Protein AF-A0A7T8H1Y8-F1 (afdb_monomer_lite)

Sequence (232 aa):
MAGDFVDCCHMKNKNHPDCCPVVTKPNDPFYSKNNRPNCQSVIRSRQIKKPNSMTHKRCEIGVENSNSAWIDASFLYGSTKKRADFLRTFKEFVPKILGKGSKLHLPYRQGYKNYYKPRVDGSVSIEFATAGFRLHSLISSWYDLVDSNYRVKSKLHLRDIFRSPLGLLNGTVYDDIMRGMAQQPLKEFNNIYTPEMTEWMLRKGSNDFGFDIAAITIQRGRDHQLKGYTAY

Foldseek 3Di:
DPDDDDFCVDPVNVPPPQWDWQAADCVHPPQVPDVHDRIGTDGFFDWDFDDDPVPDDPTDTDTHPPVDPPPPVVLQDDPDPVSNLVSLLVPPPNCVVCDPPRPPDRPDDPGRDPPDDVPDDPDDDPCCVLPVVPQQQQADQWFFQADPVRDGPDIGGCLVCVVPVVVCVPDCNVVRRVSRVVPPGTHDRDPDHDCCQQWRPVNDDDSHTDHRNVSNSVSNCVSRVPDDPVVD

Organism: Caligus rogercresseyi (NCBI:txid217165)

pLDDT: mean 81.64, std 14.22, range [32.53, 97.62]

InterPro domains:
  IPR010255 Haem peroxidase superfamily [SSF48113] (4-232)
  IPR019791 Haem peroxidase, animal-type [PF03098] (89-232)
  IPR019791 Haem peroxidase, animal-type [PS50292] (1-232)
  IPR037120 Haem peroxidase domain superfamily, animal type [G3DSA:1.10.640.10] (2-90)
  IPR037120 Haem peroxidase domain superfamily, animal type [G3DSA:1.10.640.10] (91-232)

Secondary structure (DSSP, 8-state):
-------TTSGGGTT-TTB--EE--TT-TTTTSTT--SEE--BPPEEEE-TT-SSS-S--EEEE-SS------TTT--SSHHHHHHHTT--SHHHHHH-TT-------SSS------TTS--PPPHHIIIIIT--GGG--SEEEEE-TTS-EEEEEEHHHHTT-GGGGGSTTHHHHHHHHHHHSPPPP-SS---HHHHTSBT--TTT---B-HHHHHHHHHHHTTPPPGGG-

Radius of gyration: 21.17 Å; chains: 1; bounding box: 47×53×45 Å

Structure (mmCIF, N/CA/C/O backbone):
data_AF-A0A7T8H1Y8-F1
#
_entry.id   AF-A0A7T8H1Y8-F1
#
loop_
_atom_site.group_PDB
_atom_site.id
_atom_site.type_symbol
_atom_site.label_atom_id
_atom_site.label_alt_id
_atom_site.label_comp_id
_atom_site.label_asym_id
_atom_site.label_entity_id
_atom_site.label_seq_id
_atom_site.pdbx_PDB_ins_code
_atom_site.Cartn_x
_atom_site.Cartn_y
_atom_site.Cartn_z
_atom_site.occupancy
_atom_site.B_iso_or_equiv
_atom_site.auth_seq_id
_atom_site.auth_comp_id
_atom_site.auth_asym_id
_atom_site.auth_atom_id
_atom_site.pdbx_PDB_model_num
ATOM 1 N N . MET A 1 1 ? 24.126 0.753 12.213 1.00 32.78 1 MET A N 1
ATOM 2 C CA . MET A 1 1 ? 24.237 1.046 10.769 1.00 32.78 1 MET A CA 1
ATOM 3 C C . MET A 1 1 ? 23.197 2.106 10.460 1.00 32.78 1 MET A C 1
ATOM 5 O O . MET A 1 1 ? 22.017 1.813 10.589 1.00 32.78 1 MET A O 1
ATOM 9 N N . ALA A 1 2 ? 23.610 3.345 10.191 1.00 32.53 2 ALA A N 1
ATOM 10 C CA . ALA A 1 2 ? 22.688 4.380 9.732 1.00 32.53 2 ALA A CA 1
ATOM 11 C C . ALA A 1 2 ? 22.237 3.982 8.318 1.00 32.53 2 ALA A C 1
ATOM 13 O O . ALA A 1 2 ? 23.030 4.007 7.382 1.00 32.53 2 ALA A O 1
ATOM 14 N N . GLY A 1 3 ? 21.023 3.442 8.213 1.00 38.72 3 GLY A N 1
ATOM 15 C CA . GLY A 1 3 ? 20.475 2.871 6.987 1.00 38.72 3 GLY A CA 1
ATOM 16 C C . GLY A 1 3 ? 19.958 3.951 6.048 1.00 38.72 3 GLY A C 1
ATOM 17 O O . GLY A 1 3 ? 18.747 4.086 5.888 1.00 38.72 3 GLY A O 1
ATOM 18 N N . ASP A 1 4 ? 20.858 4.713 5.435 1.00 56.38 4 ASP A N 1
ATOM 19 C CA . ASP A 1 4 ? 20.476 5.556 4.308 1.00 56.38 4 ASP A CA 1
ATOM 20 C C . ASP A 1 4 ? 20.273 4.665 3.081 1.00 56.38 4 ASP A C 1
ATOM 22 O O . ASP A 1 4 ? 21.199 4.041 2.561 1.00 56.38 4 ASP A O 1
ATOM 26 N N . PHE A 1 5 ? 19.019 4.565 2.642 1.00 67.25 5 PHE A N 1
ATOM 27 C CA . PHE A 1 5 ? 18.666 3.875 1.407 1.00 67.25 5 PHE A CA 1
ATOM 28 C C . PHE A 1 5 ? 19.381 4.539 0.226 1.00 67.25 5 PHE A C 1
ATOM 30 O O . PHE A 1 5 ? 19.353 5.764 0.091 1.00 67.25 5 PHE A O 1
ATOM 37 N N . VAL A 1 6 ? 19.980 3.732 -0.655 1.00 81.69 6 VAL A N 1
ATOM 38 C CA . VAL A 1 6 ? 20.589 4.225 -1.896 1.00 81.69 6 VAL A CA 1
ATOM 39 C C . VAL A 1 6 ? 19.519 4.943 -2.719 1.00 81.69 6 VAL A C 1
ATOM 41 O O . VAL A 1 6 ? 18.546 4.338 -3.173 1.00 81.69 6 VAL A O 1
ATOM 44 N N . ASP A 1 7 ? 19.693 6.249 -2.911 1.00 86.69 7 ASP A N 1
ATOM 45 C CA . ASP A 1 7 ? 18.838 7.028 -3.798 1.00 86.69 7 ASP A CA 1
ATOM 46 C C . ASP A 1 7 ? 19.286 6.833 -5.249 1.00 86.69 7 ASP A C 1
ATOM 48 O O . ASP A 1 7 ? 20.257 7.440 -5.704 1.00 86.69 7 ASP A O 1
ATOM 52 N N . CYS A 1 8 ? 18.572 5.981 -5.980 1.00 88.44 8 CYS A N 1
ATOM 53 C CA . CYS A 1 8 ? 18.830 5.667 -7.379 1.00 88.44 8 CYS A CA 1
ATOM 54 C C . CYS A 1 8 ? 18.536 6.816 -8.346 1.00 88.44 8 CYS A C 1
ATOM 56 O O . CYS A 1 8 ? 18.911 6.730 -9.515 1.00 88.44 8 CYS A O 1
ATOM 58 N N . CYS A 1 9 ? 17.876 7.879 -7.884 1.00 88.81 9 CYS A N 1
ATOM 59 C CA . CYS A 1 9 ? 17.659 9.084 -8.675 1.00 88.81 9 CYS A CA 1
ATOM 60 C C . CYS A 1 9 ? 18.819 10.076 -8.566 1.00 88.81 9 CYS A C 1
ATOM 62 O O . CYS A 1 9 ? 18.953 10.968 -9.405 1.00 88.81 9 CYS A O 1
ATOM 64 N N . HIS A 1 10 ? 19.697 9.908 -7.577 1.00 89.75 10 HIS A N 1
ATOM 65 C CA . HIS A 1 10 ? 20.874 10.747 -7.422 1.00 89.75 10 HIS A CA 1
ATOM 66 C C . HIS A 1 10 ? 21.929 10.423 -8.496 1.00 89.75 10 HIS A C 1
ATOM 68 O O . HIS A 1 10 ? 22.257 9.257 -8.720 1.00 89.75 10 HIS A O 1
ATOM 74 N N . MET A 1 11 ? 22.543 11.444 -9.118 1.00 86.19 11 MET A N 1
ATOM 75 C CA . MET A 1 11 ? 23.523 11.259 -10.211 1.00 86.19 11 MET A CA 1
ATOM 76 C C . MET A 1 11 ? 24.661 10.292 -9.857 1.00 86.19 11 MET A C 1
ATOM 78 O O . MET A 1 11 ? 25.066 9.491 -10.696 1.00 86.19 11 MET A O 1
ATOM 82 N N . LYS A 1 12 ? 25.143 10.327 -8.607 1.00 88.62 12 LYS A N 1
ATOM 83 C CA . LYS A 1 12 ? 26.204 9.426 -8.110 1.00 88.62 12 LYS A CA 1
ATOM 84 C C . LYS A 1 12 ? 25.832 7.937 -8.186 1.00 88.62 12 LYS A C 1
ATOM 86 O O . LYS A 1 12 ? 26.718 7.108 -8.344 1.00 88.62 12 LYS A O 1
ATOM 91 N N . ASN A 1 13 ? 24.543 7.605 -8.118 1.00 88.12 13 ASN A N 1
ATOM 92 C CA . ASN A 1 13 ? 24.046 6.228 -8.062 1.00 88.12 13 ASN A CA 1
ATOM 93 C C . ASN A 1 13 ? 23.446 5.753 -9.391 1.00 88.12 13 ASN A C 1
ATOM 95 O O . ASN A 1 13 ? 22.924 4.643 -9.462 1.00 88.12 13 ASN A O 1
ATOM 99 N N . LYS A 1 14 ? 23.537 6.555 -10.462 1.00 80.25 14 LYS A N 1
ATOM 100 C CA . LYS A 1 14 ? 22.926 6.248 -11.767 1.00 80.25 14 LYS A CA 1
ATOM 101 C C . LYS A 1 14 ? 23.353 4.884 -12.330 1.00 80.25 14 LYS A C 1
ATOM 103 O O . LYS A 1 14 ? 22.551 4.216 -12.974 1.00 80.25 14 LYS A O 1
ATOM 108 N N . ASN A 1 15 ? 24.591 4.473 -12.053 1.00 83.00 15 ASN A N 1
ATOM 109 C CA . ASN A 1 15 ? 25.169 3.203 -12.504 1.00 83.00 15 ASN A CA 1
ATOM 110 C C . ASN A 1 15 ? 25.287 2.162 -11.378 1.00 83.00 15 ASN A C 1
ATOM 112 O O . ASN A 1 15 ? 25.985 1.163 -11.540 1.00 83.00 15 ASN A O 1
ATOM 116 N N . HIS A 1 16 ? 24.653 2.391 -10.224 1.00 86.19 16 HIS A N 1
ATOM 117 C CA . HIS A 1 16 ? 24.707 1.441 -9.120 1.00 86.19 16 HIS A CA 1
ATOM 118 C C . HIS A 1 16 ? 24.033 0.120 -9.545 1.00 86.19 16 HIS A C 1
ATOM 120 O O . HIS A 1 16 ? 22.919 0.157 -10.079 1.00 86.19 16 HIS A O 1
ATOM 126 N N . PRO A 1 17 ? 24.661 -1.051 -9.323 1.00 82.12 17 PRO A N 1
ATOM 127 C CA . PRO A 1 17 ? 24.160 -2.337 -9.826 1.00 82.12 17 PRO A CA 1
ATOM 128 C C . PRO A 1 17 ? 22.763 -2.681 -9.295 1.00 82.12 17 PRO A C 1
ATOM 130 O O . PRO A 1 17 ? 21.941 -3.256 -10.011 1.00 82.12 17 PRO A O 1
ATOM 133 N N . ASP A 1 18 ? 22.460 -2.245 -8.075 1.00 82.81 18 ASP A N 1
ATOM 134 C CA . ASP A 1 18 ? 21.159 -2.478 -7.450 1.00 82.81 18 ASP A CA 1
ATOM 135 C C . ASP A 1 18 ? 20.097 -1.451 -7.857 1.00 82.81 18 ASP A C 1
ATOM 137 O O . ASP A 1 18 ? 18.951 -1.577 -7.449 1.00 82.81 18 ASP A O 1
ATOM 141 N N . CYS A 1 19 ? 20.417 -0.430 -8.655 1.00 86.38 19 CYS A N 1
ATOM 142 C CA . CYS A 1 19 ? 19.452 0.608 -9.004 1.00 86.38 19 CYS A CA 1
ATOM 143 C C . CYS A 1 19 ? 18.622 0.263 -10.244 1.00 86.38 19 CYS A C 1
ATOM 145 O O . CYS A 1 19 ? 19.150 -0.062 -11.308 1.00 86.38 19 CYS A O 1
ATOM 147 N N . CYS A 1 20 ? 17.298 0.383 -10.119 1.00 87.81 20 CYS A N 1
ATOM 148 C CA . CYS A 1 20 ? 16.353 0.285 -11.231 1.00 87.81 20 CYS A CA 1
ATOM 149 C C . CYS A 1 20 ? 15.191 1.278 -11.060 1.00 87.81 20 CYS A C 1
ATOM 151 O O . CYS A 1 20 ? 14.042 0.854 -10.904 1.00 87.81 20 CYS A O 1
ATOM 153 N N . PRO A 1 21 ? 15.481 2.591 -11.061 1.00 90.25 21 PRO A N 1
ATOM 154 C CA . PRO A 1 21 ? 14.480 3.612 -10.793 1.00 90.25 21 PRO A CA 1
ATOM 155 C C . PRO A 1 21 ? 13.390 3.642 -11.868 1.00 90.25 21 PRO A C 1
ATOM 157 O O . PRO A 1 21 ? 13.612 3.272 -13.024 1.00 90.25 21 PRO A O 1
ATOM 160 N N . VAL A 1 22 ? 12.215 4.146 -11.494 1.00 91.00 22 VAL A N 1
ATOM 161 C CA . VAL A 1 22 ? 11.177 4.506 -12.463 1.00 91.00 22 VAL A CA 1
ATOM 162 C C . VAL A 1 22 ? 11.507 5.895 -12.989 1.00 91.00 22 VAL A C 1
ATOM 164 O O . VAL A 1 22 ? 11.411 6.868 -12.248 1.00 91.00 22 VAL A O 1
ATOM 167 N N . VAL A 1 23 ? 11.910 5.985 -14.255 1.00 90.69 23 VAL A N 1
ATOM 168 C CA . VAL A 1 23 ? 12.220 7.256 -14.922 1.00 90.69 23 VAL A CA 1
ATOM 169 C C . VAL A 1 23 ? 11.093 7.599 -15.884 1.00 90.69 23 VAL A C 1
ATOM 171 O O . VAL A 1 23 ? 10.730 6.785 -16.737 1.00 90.69 23 VAL A O 1
ATOM 174 N N . THR A 1 24 ? 10.544 8.801 -15.760 1.00 90.06 24 THR A N 1
ATOM 175 C CA . THR A 1 24 ? 9.486 9.303 -16.638 1.00 90.06 24 THR A CA 1
ATOM 176 C C . THR A 1 24 ? 10.086 10.189 -17.723 1.00 90.06 24 THR A C 1
ATOM 178 O O . THR A 1 24 ? 11.123 10.833 -17.544 1.00 90.06 24 THR A O 1
ATOM 181 N N . LYS A 1 25 ? 9.458 10.205 -18.902 1.00 89.94 25 LYS A N 1
ATOM 182 C CA . LYS A 1 25 ? 9.930 11.039 -20.014 1.00 89.94 25 LYS A CA 1
ATOM 183 C C . LYS A 1 25 ? 9.627 12.519 -19.729 1.00 89.94 25 LYS A C 1
ATOM 185 O O . LYS A 1 25 ? 8.589 12.802 -19.134 1.00 89.94 25 LYS A O 1
ATOM 190 N N . PRO A 1 26 ? 10.445 13.467 -20.226 1.00 87.62 26 PRO A N 1
ATOM 191 C CA . PRO A 1 26 ? 10.173 14.899 -20.065 1.00 87.62 26 PRO A CA 1
ATOM 192 C C . PRO A 1 26 ? 8.818 15.347 -20.629 1.00 87.62 26 PRO A C 1
ATOM 194 O O . PRO A 1 26 ? 8.222 16.271 -20.100 1.00 87.62 26 PRO A O 1
ATOM 197 N N . ASN A 1 27 ? 8.311 14.661 -21.659 1.00 90.94 27 ASN A N 1
ATOM 198 C CA . ASN A 1 27 ? 7.025 14.962 -22.298 1.00 90.94 27 ASN A CA 1
ATOM 199 C C . ASN A 1 27 ? 5.884 14.056 -21.795 1.00 90.94 27 ASN A C 1
ATOM 201 O O . ASN A 1 27 ? 4.886 13.878 -22.491 1.00 90.94 27 ASN A O 1
ATOM 205 N N . ASP A 1 28 ? 6.039 13.416 -20.631 1.00 91.31 28 ASP A N 1
ATOM 206 C CA . ASP A 1 28 ? 4.984 12.580 -20.056 1.00 91.31 28 ASP A CA 1
ATOM 207 C C . ASP A 1 28 ? 3.730 13.422 -19.729 1.00 91.31 28 ASP A C 1
ATOM 209 O O . ASP A 1 28 ? 3.853 14.415 -19.013 1.00 91.31 28 ASP A O 1
ATOM 213 N N . PRO A 1 29 ? 2.518 13.064 -20.194 1.00 90.25 29 PRO A N 1
ATOM 214 C CA . PRO A 1 29 ? 1.318 13.892 -20.022 1.00 90.25 29 PRO A CA 1
ATOM 215 C C . PRO A 1 29 ? 0.933 14.220 -18.571 1.00 90.25 29 PRO A C 1
ATOM 217 O O . PRO A 1 29 ? 0.206 15.196 -18.347 1.00 90.25 29 PRO A O 1
ATOM 220 N N . PHE A 1 30 ? 1.377 13.405 -17.610 1.00 87.81 30 PHE A N 1
ATOM 221 C CA . PHE A 1 30 ? 1.084 13.546 -16.187 1.00 87.81 30 PHE A CA 1
ATOM 222 C C . PHE A 1 30 ? 2.306 14.042 -15.405 1.00 87.81 30 PHE A C 1
ATOM 224 O O . PHE A 1 30 ? 2.221 15.066 -14.727 1.00 87.81 30 PHE A O 1
ATOM 231 N N . TYR A 1 31 ? 3.449 13.363 -15.538 1.00 88.00 31 TYR A N 1
ATOM 232 C CA . TYR A 1 31 ? 4.665 13.642 -14.768 1.00 88.00 31 TYR A CA 1
ATOM 233 C C . TYR A 1 31 ? 5.449 14.872 -15.242 1.00 88.00 31 TYR A C 1
ATOM 235 O O . TYR A 1 31 ? 6.256 15.393 -14.481 1.00 88.00 31 TYR A O 1
ATOM 243 N N . SER A 1 32 ? 5.212 15.378 -16.458 1.00 87.00 32 SER A N 1
ATOM 244 C CA . SER A 1 32 ? 5.843 16.629 -16.924 1.00 87.00 32 SER A CA 1
ATOM 245 C C . SER A 1 32 ? 5.240 17.895 -16.303 1.00 87.00 32 SER A C 1
ATOM 247 O O . SER A 1 32 ? 5.784 18.986 -16.455 1.00 87.00 32 SER A O 1
ATOM 249 N N . LYS A 1 33 ? 4.100 17.768 -15.616 1.00 86.00 33 LYS A N 1
ATOM 250 C CA . LYS A 1 33 ? 3.329 18.893 -15.078 1.00 86.00 33 LYS A CA 1
ATOM 251 C C . LYS A 1 33 ? 3.592 19.085 -13.587 1.00 86.00 33 LYS A C 1
ATOM 253 O O . LYS A 1 33 ? 3.955 18.148 -12.881 1.00 86.00 33 LYS A O 1
ATOM 258 N N . ASN A 1 34 ? 3.324 20.295 -13.096 1.00 82.06 34 ASN A N 1
ATOM 259 C CA . ASN A 1 34 ? 3.270 20.636 -11.668 1.00 82.06 34 ASN A CA 1
ATOM 260 C C . ASN A 1 34 ? 4.547 20.306 -10.871 1.00 82.06 34 ASN A C 1
ATOM 262 O O . ASN A 1 34 ? 4.442 19.947 -9.704 1.00 82.06 34 ASN A O 1
ATOM 266 N N . ASN A 1 35 ? 5.736 20.411 -11.477 1.00 80.94 35 ASN A N 1
ATOM 267 C CA . ASN A 1 35 ? 7.025 20.117 -10.827 1.00 80.94 35 ASN A CA 1
ATOM 268 C C . ASN A 1 35 ? 7.100 18.717 -10.181 1.00 80.94 35 ASN A C 1
ATOM 270 O O . ASN A 1 35 ? 7.766 18.527 -9.162 1.00 80.94 35 ASN A O 1
ATOM 274 N N . ARG A 1 36 ? 6.412 17.726 -10.762 1.00 86.00 36 ARG A N 1
ATOM 275 C CA . ARG A 1 36 ? 6.485 16.336 -10.302 1.00 86.00 36 ARG A CA 1
ATOM 276 C C . ARG A 1 36 ? 7.889 15.753 -10.530 1.00 86.00 36 ARG A C 1
ATOM 278 O O . ARG A 1 36 ? 8.553 16.109 -11.506 1.00 86.00 36 ARG A O 1
ATOM 285 N N . PRO A 1 37 ? 8.348 14.831 -9.665 1.00 85.38 37 PRO A N 1
ATOM 286 C CA . PRO A 1 37 ? 9.636 14.182 -9.824 1.00 85.38 37 PRO A CA 1
ATOM 287 C C . PRO A 1 37 ? 9.613 13.311 -11.078 1.00 85.38 37 PRO A C 1
ATOM 289 O O . PRO A 1 37 ? 8.702 12.511 -11.285 1.00 85.38 37 PRO A O 1
ATOM 292 N N . ASN A 1 38 ? 10.649 13.449 -11.900 1.00 88.06 38 ASN A N 1
ATOM 293 C CA . ASN A 1 38 ? 10.831 12.655 -13.116 1.00 88.06 38 ASN A CA 1
ATOM 294 C C . ASN A 1 38 ? 11.522 11.303 -12.863 1.00 88.06 38 ASN A C 1
ATOM 296 O O . ASN A 1 38 ? 11.785 10.537 -13.793 1.00 88.06 38 ASN A O 1
ATOM 300 N N . CYS A 1 39 ? 11.860 11.026 -11.605 1.00 89.62 39 CYS A N 1
ATOM 301 C CA . CYS A 1 39 ? 12.527 9.814 -11.181 1.00 89.62 39 CYS A CA 1
ATOM 302 C C . CYS A 1 39 ? 12.002 9.381 -9.814 1.00 89.62 39 CYS A C 1
ATOM 304 O O . CYS A 1 39 ? 11.933 10.180 -8.881 1.00 89.62 39 CYS A O 1
ATOM 306 N N . GLN A 1 40 ? 11.672 8.098 -9.689 1.00 88.88 40 GLN A N 1
ATOM 307 C CA . GLN A 1 40 ? 11.342 7.465 -8.419 1.00 88.88 40 GLN A CA 1
ATOM 308 C C . GLN A 1 40 ? 12.382 6.394 -8.105 1.00 88.88 40 GLN A C 1
ATOM 310 O O . GLN A 1 40 ? 12.580 5.455 -8.884 1.00 88.88 40 GLN A O 1
ATOM 315 N N . SER A 1 41 ? 13.054 6.543 -6.962 1.00 87.56 41 SER A N 1
ATOM 316 C CA . SER A 1 41 ? 14.113 5.628 -6.543 1.00 87.56 41 SER A CA 1
ATOM 317 C C . SER A 1 41 ? 13.542 4.249 -6.218 1.00 87.56 41 SER A C 1
ATOM 319 O O . SER A 1 41 ? 12.688 4.103 -5.343 1.00 87.56 41 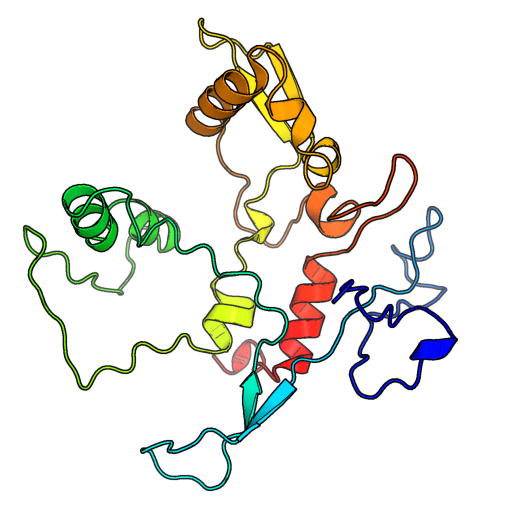SER A O 1
ATOM 321 N N . VAL A 1 42 ? 14.033 3.230 -6.921 1.00 85.88 42 VAL A N 1
ATOM 322 C CA . VAL A 1 42 ? 13.701 1.824 -6.693 1.00 85.88 42 VAL A CA 1
ATOM 323 C C . VAL A 1 42 ? 14.988 1.016 -6.785 1.00 85.88 42 VAL A C 1
ATOM 325 O O . VAL A 1 42 ? 15.688 1.068 -7.800 1.00 85.88 42 VAL A O 1
ATOM 328 N N . ILE A 1 43 ? 15.280 0.246 -5.737 1.00 84.88 43 ILE A N 1
ATOM 329 C CA . ILE A 1 43 ? 16.350 -0.754 -5.763 1.00 84.88 43 ILE A CA 1
ATOM 330 C C . ILE A 1 43 ? 15.798 -2.103 -6.230 1.00 84.88 43 ILE A C 1
ATOM 332 O O . ILE A 1 43 ? 14.671 -2.468 -5.872 1.00 84.88 43 ILE A O 1
ATOM 336 N N . ARG A 1 44 ? 16.575 -2.830 -7.031 1.00 82.56 44 ARG A N 1
ATOM 337 C CA . ARG A 1 44 ? 16.296 -4.193 -7.488 1.00 82.56 44 ARG A CA 1
ATOM 338 C C . ARG A 1 44 ? 16.280 -5.143 -6.311 1.00 82.56 44 ARG A C 1
ATOM 340 O O . ARG A 1 44 ? 17.013 -4.971 -5.338 1.00 82.56 44 ARG A O 1
ATOM 347 N N . SER A 1 45 ? 15.445 -6.157 -6.423 1.00 79.06 45 SER A N 1
ATOM 348 C CA . SER A 1 45 ? 15.484 -7.259 -5.485 1.00 79.06 45 SER A CA 1
ATOM 349 C C . SER A 1 45 ? 16.703 -8.133 -5.762 1.00 79.06 45 SER A C 1
ATOM 351 O O . SER A 1 45 ? 17.103 -8.347 -6.910 1.00 79.06 45 SER A O 1
ATOM 353 N N . ARG A 1 46 ? 17.314 -8.652 -4.697 1.00 78.50 46 ARG A N 1
ATOM 354 C CA . ARG A 1 46 ? 18.501 -9.490 -4.824 1.00 78.50 46 ARG A CA 1
ATOM 355 C C . ARG A 1 46 ? 18.099 -10.854 -5.368 1.00 78.50 46 ARG A C 1
ATOM 357 O O . ARG A 1 46 ? 17.189 -11.493 -4.857 1.00 78.50 46 ARG A O 1
ATOM 364 N N . GLN A 1 47 ? 18.793 -11.329 -6.391 1.00 74.62 47 GLN A N 1
ATOM 365 C CA . GLN A 1 47 ? 18.590 -12.685 -6.885 1.00 74.62 47 GLN A CA 1
ATOM 366 C C . GLN A 1 47 ? 19.332 -13.685 -5.994 1.00 74.62 47 GLN A C 1
ATOM 368 O O . GLN A 1 47 ? 20.515 -13.512 -5.698 1.00 74.62 47 GLN A O 1
ATOM 373 N N . ILE A 1 48 ? 18.641 -14.749 -5.590 1.00 71.56 48 ILE A N 1
ATOM 374 C CA . ILE A 1 48 ? 19.213 -15.867 -4.838 1.00 71.56 48 ILE A CA 1
ATOM 375 C C . ILE A 1 48 ? 19.035 -17.164 -5.614 1.00 71.56 48 ILE A C 1
ATOM 377 O O . ILE A 1 48 ? 18.029 -17.388 -6.278 1.00 71.56 48 ILE A O 1
ATOM 381 N N . LYS A 1 49 ? 20.007 -18.067 -5.518 1.00 62.16 49 LYS A N 1
ATOM 382 C CA . LYS A 1 49 ? 19.817 -19.444 -5.983 1.00 62.16 49 LYS A CA 1
ATOM 383 C C . LYS A 1 49 ? 19.028 -20.172 -4.901 1.00 62.16 49 LYS A C 1
ATOM 385 O O . LYS A 1 49 ? 19.506 -20.224 -3.772 1.00 62.16 49 LYS A O 1
ATOM 390 N N . LYS A 1 50 ? 17.842 -20.710 -5.209 1.00 57.09 50 LYS A N 1
ATOM 391 C CA . LYS A 1 50 ? 17.080 -21.491 -4.221 1.00 57.09 50 LYS A CA 1
ATOM 392 C C . LYS A 1 50 ? 17.891 -22.736 -3.822 1.00 57.09 50 LYS A C 1
ATOM 394 O O . LYS A 1 50 ? 18.153 -23.568 -4.696 1.00 57.09 50 LYS A O 1
ATOM 399 N N . PRO A 1 51 ? 18.289 -22.901 -2.547 1.00 47.69 51 PRO A N 1
ATOM 400 C CA . PRO A 1 51 ? 18.874 -24.153 -2.102 1.00 47.69 51 PRO A CA 1
ATOM 401 C C . PRO A 1 51 ? 17.742 -25.188 -2.014 1.00 47.69 51 PRO A C 1
ATOM 403 O O . PRO A 1 51 ? 16.813 -25.029 -1.232 1.00 47.69 51 PRO A O 1
ATOM 406 N N . ASN A 1 52 ? 17.810 -26.235 -2.840 1.00 49.97 52 ASN A N 1
ATOM 407 C CA . ASN A 1 52 ? 16.939 -27.420 -2.810 1.00 49.97 52 ASN A CA 1
ATOM 408 C C . ASN A 1 52 ? 15.463 -27.224 -3.221 1.00 49.97 52 ASN A C 1
ATOM 410 O O . ASN A 1 52 ? 14.549 -27.526 -2.455 1.00 49.97 52 ASN A O 1
ATOM 414 N N . SER A 1 53 ? 15.210 -26.850 -4.482 1.00 48.47 53 SER A N 1
ATOM 415 C CA . SER A 1 53 ? 13.921 -27.189 -5.110 1.00 48.47 53 SER A CA 1
ATOM 416 C C . SER A 1 53 ? 13.867 -28.710 -5.318 1.00 48.47 53 SER A C 1
ATOM 418 O O . SER A 1 53 ? 14.533 -29.246 -6.203 1.00 48.47 53 SER A O 1
ATOM 420 N N . MET A 1 54 ? 13.120 -29.424 -4.465 1.00 47.44 54 MET A N 1
ATOM 421 C CA . MET A 1 54 ? 12.898 -30.881 -4.565 1.00 47.44 54 MET A CA 1
ATOM 422 C C . MET A 1 54 ? 12.107 -31.290 -5.821 1.00 47.44 54 MET A C 1
ATOM 424 O O . MET A 1 54 ? 11.941 -32.474 -6.098 1.00 47.44 54 MET A O 1
ATOM 428 N N . THR A 1 55 ? 11.645 -30.327 -6.614 1.00 46.88 55 THR A N 1
ATOM 429 C CA . THR A 1 55 ? 11.039 -30.547 -7.924 1.00 46.88 55 THR A CA 1
ATOM 430 C C . THR A 1 55 ? 12.017 -30.106 -9.006 1.00 46.88 55 THR A C 1
ATOM 432 O O . THR A 1 55 ? 12.183 -28.923 -9.274 1.00 46.88 55 THR A O 1
ATOM 435 N N . HIS A 1 56 ? 12.698 -31.091 -9.591 1.00 43.44 56 HIS A N 1
ATOM 436 C CA . HIS A 1 56 ? 13.543 -31.031 -10.786 1.00 43.44 56 HIS A CA 1
ATOM 437 C C . HIS A 1 56 ? 13.460 -29.740 -11.631 1.00 43.44 56 HIS A C 1
ATOM 439 O O . HIS A 1 56 ? 12.546 -29.597 -12.443 1.00 43.44 56 HIS A O 1
ATOM 445 N N . LYS A 1 57 ? 14.492 -28.885 -11.541 1.00 42.22 57 LYS A N 1
ATOM 446 C CA . LYS A 1 57 ? 15.224 -28.273 -12.675 1.00 42.22 57 LYS A CA 1
ATOM 447 C C . LYS A 1 57 ? 16.391 -27.413 -12.164 1.00 42.22 57 LYS A C 1
ATOM 449 O O . LYS A 1 57 ? 16.296 -26.737 -11.146 1.00 42.22 57 LYS A O 1
ATOM 454 N N . ARG A 1 58 ? 17.523 -27.479 -12.875 1.00 41.19 58 ARG A N 1
ATOM 455 C CA . ARG A 1 58 ? 18.738 -26.676 -12.647 1.00 41.19 58 ARG A CA 1
ATOM 456 C C . ARG A 1 58 ? 18.385 -25.187 -12.516 1.00 41.19 58 ARG A C 1
ATOM 458 O O . ARG A 1 58 ? 17.788 -24.636 -13.431 1.00 41.19 58 ARG A O 1
ATOM 465 N N . CYS A 1 59 ? 18.839 -24.557 -11.432 1.00 43.06 59 CYS A N 1
ATOM 466 C CA . CYS A 1 59 ? 18.873 -23.103 -11.235 1.00 43.06 59 CYS A CA 1
ATOM 467 C C . CYS A 1 59 ? 17.521 -22.373 -11.361 1.00 43.06 59 CYS A C 1
ATOM 469 O O . CYS A 1 59 ? 17.364 -21.509 -12.219 1.00 43.06 59 CYS A O 1
ATOM 471 N N . GLU A 1 60 ? 16.574 -22.623 -10.454 1.00 49.19 60 GLU A N 1
ATOM 472 C CA . GLU A 1 60 ? 15.546 -21.610 -10.185 1.00 49.19 60 GLU A CA 1
ATOM 473 C C . GLU A 1 60 ? 16.182 -20.420 -9.451 1.00 49.19 60 GLU A C 1
ATOM 475 O O . GLU A 1 60 ? 16.634 -20.533 -8.305 1.00 49.19 60 GLU A O 1
ATOM 480 N N . ILE A 1 61 ? 16.235 -19.276 -10.134 1.00 56.91 61 ILE A N 1
ATOM 481 C CA . ILE A 1 61 ? 16.594 -17.992 -9.538 1.00 56.91 61 ILE A CA 1
ATOM 482 C C . ILE A 1 61 ? 15.387 -17.535 -8.711 1.00 56.91 61 ILE A C 1
ATOM 484 O O . ILE A 1 61 ? 14.328 -17.222 -9.247 1.00 56.91 61 ILE A O 1
ATOM 488 N N . GLY A 1 62 ? 15.531 -17.566 -7.392 1.00 61.59 62 GLY A N 1
ATOM 489 C CA . GLY A 1 62 ? 14.617 -16.927 -6.459 1.00 61.59 62 GLY A CA 1
ATOM 490 C C . GLY A 1 62 ? 14.952 -15.449 -6.301 1.00 61.59 62 GLY A C 1
ATOM 491 O O . GLY A 1 62 ? 16.032 -14.985 -6.665 1.00 61.59 62 GLY A O 1
ATOM 492 N N . VAL A 1 63 ? 14.019 -14.709 -5.720 1.00 69.69 63 VAL A N 1
ATOM 493 C CA . VAL A 1 63 ? 14.205 -13.300 -5.400 1.00 69.69 63 VAL A CA 1
ATOM 494 C C . VAL A 1 63 ? 14.166 -13.154 -3.885 1.00 69.69 63 VAL A C 1
ATOM 496 O O . VAL A 1 63 ? 13.172 -13.488 -3.245 1.00 69.69 63 VAL A O 1
ATOM 499 N N . GLU A 1 64 ? 15.267 -12.691 -3.308 1.00 68.88 64 GLU A N 1
ATOM 500 C CA . GLU A 1 64 ? 15.348 -12.290 -1.915 1.00 68.88 64 GLU A CA 1
ATOM 501 C C . GLU A 1 64 ? 14.823 -10.865 -1.791 1.00 68.88 64 GLU A C 1
ATOM 503 O O . GLU A 1 64 ? 15.342 -9.913 -2.383 1.00 68.88 64 GLU A O 1
ATOM 508 N N . ASN A 1 65 ? 13.775 -10.723 -0.990 1.00 57.22 65 ASN A N 1
ATOM 509 C CA . ASN A 1 65 ? 13.280 -9.419 -0.612 1.00 57.22 65 ASN A CA 1
ATOM 510 C C . ASN A 1 65 ? 14.131 -8.862 0.541 1.00 57.22 65 ASN A C 1
ATOM 512 O O . ASN A 1 65 ? 13.747 -8.964 1.705 1.00 57.22 65 ASN A O 1
ATOM 516 N N . SER A 1 66 ? 15.295 -8.287 0.223 1.00 52.84 66 SER A N 1
ATOM 517 C CA . SER A 1 66 ? 16.140 -7.579 1.200 1.00 52.84 66 SER A CA 1
ATOM 518 C C . SER A 1 66 ? 15.437 -6.338 1.769 1.00 52.84 66 SER A C 1
ATOM 520 O O . SER A 1 66 ? 15.601 -6.015 2.944 1.00 52.84 66 SER A O 1
ATOM 522 N N . ASN A 1 67 ? 14.561 -5.710 0.976 1.00 51.38 67 ASN A N 1
ATOM 523 C CA . ASN A 1 67 ? 13.588 -4.719 1.430 1.00 51.38 67 ASN A CA 1
ATOM 524 C C . ASN A 1 67 ? 12.346 -5.414 1.994 1.00 51.38 67 ASN A C 1
ATOM 526 O O . ASN A 1 67 ? 11.236 -5.289 1.467 1.00 51.38 67 ASN A O 1
ATOM 530 N N . SER A 1 68 ? 12.527 -6.162 3.079 1.00 43.94 68 SER A N 1
ATOM 531 C CA . SER A 1 68 ? 11.405 -6.694 3.845 1.00 43.94 68 SER A CA 1
ATOM 532 C C . SER A 1 68 ? 10.589 -5.536 4.435 1.00 43.94 68 SER A C 1
ATOM 534 O O . SER A 1 68 ? 10.748 -5.123 5.578 1.00 43.94 68 SER A O 1
ATOM 536 N N . ALA A 1 69 ? 9.634 -5.013 3.664 1.00 48.62 69 ALA A N 1
ATOM 537 C CA . ALA A 1 69 ? 8.381 -4.664 4.297 1.00 48.62 69 ALA A CA 1
ATOM 538 C C . ALA A 1 69 ? 7.901 -5.976 4.914 1.00 48.62 69 ALA A C 1
ATOM 540 O O . ALA A 1 69 ? 7.648 -6.946 4.193 1.00 48.62 69 ALA A O 1
ATOM 541 N N . TRP A 1 70 ? 7.889 -6.035 6.243 1.00 48.31 70 TRP A N 1
ATOM 542 C CA . TRP A 1 70 ? 7.196 -7.082 6.968 1.00 48.31 70 TRP A CA 1
ATOM 543 C C . TRP A 1 70 ? 5.817 -7.192 6.321 1.00 48.31 70 TRP A C 1
ATOM 545 O O . TRP A 1 70 ? 5.071 -6.210 6.303 1.00 48.31 70 TRP A O 1
ATOM 555 N N . ILE A 1 71 ? 5.514 -8.331 5.688 1.00 59.81 71 ILE A N 1
ATOM 556 C CA . ILE A 1 71 ? 4.134 -8.609 5.301 1.00 59.81 71 ILE A CA 1
ATOM 557 C C . ILE A 1 71 ? 3.402 -8.651 6.634 1.00 59.81 71 ILE A C 1
ATOM 559 O O . ILE A 1 71 ? 3.560 -9.614 7.386 1.00 59.81 71 ILE A O 1
ATOM 563 N N . ASP A 1 72 ? 2.689 -7.571 6.956 1.00 63.5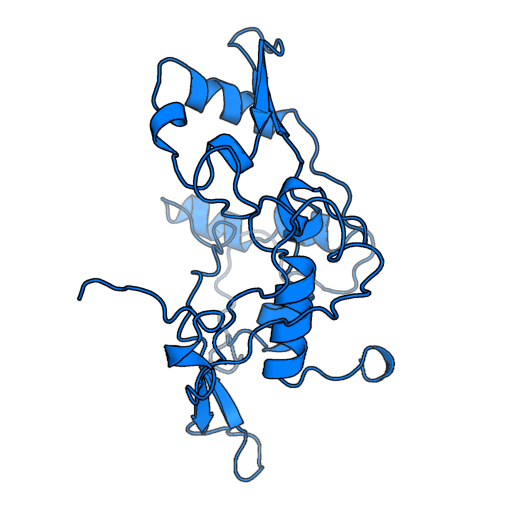3 72 ASP A N 1
ATOM 564 C CA . ASP A 1 72 ? 1.884 -7.496 8.164 1.00 63.53 72 ASP A CA 1
ATOM 565 C C . ASP A 1 72 ? 0.721 -8.467 7.985 1.00 63.53 72 ASP A C 1
ATOM 567 O O . ASP A 1 72 ? -0.335 -8.151 7.440 1.00 63.53 72 ASP A O 1
ATOM 571 N N . ALA A 1 73 ? 0.957 -9.708 8.389 1.00 72.12 73 ALA A N 1
ATOM 572 C CA . ALA A 1 73 ? -0.043 -10.750 8.417 1.00 72.12 73 ALA A CA 1
ATOM 573 C C . ALA A 1 73 ? -0.791 -10.705 9.753 1.00 72.12 73 ALA A C 1
ATOM 575 O O . ALA A 1 73 ? -1.020 -11.739 10.376 1.00 72.12 73 ALA A O 1
ATOM 576 N N . SER A 1 74 ? -1.171 -9.508 10.210 1.00 76.50 74 SER A N 1
ATOM 577 C CA . SER A 1 74 ? -1.898 -9.275 11.466 1.00 76.50 74 SER A CA 1
ATOM 578 C C . SER A 1 74 ? -3.225 -10.032 11.540 1.00 76.50 74 SER A C 1
ATOM 580 O O . SER A 1 74 ? -3.715 -10.347 12.621 1.00 76.50 74 SER A O 1
ATOM 582 N N . PHE A 1 75 ? -3.755 -10.458 10.393 1.00 76.19 75 PHE A N 1
ATOM 583 C CA . PHE A 1 75 ? -4.870 -11.397 10.286 1.00 76.19 75 PHE A CA 1
ATOM 584 C C . PHE A 1 75 ? -4.510 -12.873 10.588 1.00 76.19 75 PHE A C 1
ATOM 586 O O . PHE A 1 75 ? -5.393 -13.724 10.525 1.00 76.19 75 PHE A O 1
ATOM 593 N N . LEU A 1 76 ? -3.251 -13.207 10.901 1.00 78.12 76 LEU A N 1
ATOM 594 C CA . LEU A 1 76 ? -2.764 -14.555 11.255 1.00 78.12 76 LEU A CA 1
ATOM 595 C C . LEU A 1 76 ? -2.267 -14.671 12.703 1.00 78.12 76 LEU A C 1
ATOM 597 O O . LEU A 1 76 ? -2.304 -15.771 13.268 1.00 78.12 76 LEU A O 1
ATOM 601 N N . TYR A 1 77 ? -1.755 -13.586 13.291 1.00 82.38 77 TYR A N 1
ATOM 602 C CA . TYR A 1 77 ? -1.202 -13.568 14.649 1.00 82.38 77 TYR A CA 1
ATOM 603 C C . TYR A 1 77 ? -2.049 -12.728 15.601 1.00 82.38 77 TYR A C 1
ATOM 605 O O . TYR A 1 77 ? -2.579 -11.683 15.250 1.00 82.38 77 TYR A O 1
ATOM 613 N N . GLY A 1 78 ? -2.179 -13.204 16.839 1.00 85.69 78 GLY A N 1
ATOM 614 C CA . GLY A 1 78 ? -2.917 -12.528 17.899 1.00 85.69 78 GLY A CA 1
ATOM 615 C C . GLY A 1 78 ? -2.108 -12.488 19.188 1.00 85.69 78 GLY A C 1
ATOM 616 O O . GLY A 1 78 ? -1.245 -13.335 19.404 1.00 85.69 78 GLY A O 1
ATOM 617 N N . SER A 1 79 ? -2.432 -11.534 20.060 1.00 91.06 79 SER A N 1
ATOM 618 C CA . SER A 1 79 ? -1.786 -11.361 21.370 1.00 91.06 79 SER A CA 1
ATOM 619 C C . SER A 1 79 ? -1.968 -12.557 22.309 1.00 91.06 79 SER A C 1
ATOM 621 O O . SER A 1 79 ? -1.169 -12.772 23.212 1.00 91.06 79 SER A O 1
ATOM 623 N N . THR A 1 80 ? -3.013 -13.358 22.096 1.00 92.31 80 THR A N 1
ATOM 624 C CA . THR A 1 80 ? -3.284 -14.581 22.855 1.00 92.31 80 THR A CA 1
ATOM 625 C C . THR A 1 80 ? -3.416 -15.771 21.916 1.00 92.31 80 THR A C 1
ATOM 627 O O . THR A 1 80 ? -3.854 -15.626 20.771 1.00 92.31 80 THR A O 1
ATOM 630 N N . LYS A 1 81 ? -3.127 -16.978 22.421 1.00 86.31 81 LYS A N 1
ATOM 631 C CA . LYS A 1 81 ? -3.342 -18.230 21.679 1.00 86.31 81 LYS A CA 1
ATOM 632 C C . LYS A 1 81 ? -4.778 -18.333 21.156 1.00 86.31 81 LYS A C 1
ATOM 634 O O . LYS A 1 81 ? -4.974 -18.597 19.979 1.00 86.31 81 LYS A O 1
ATOM 639 N N . LYS A 1 82 ? -5.772 -18.019 21.996 1.00 87.44 82 LYS A N 1
ATOM 640 C CA . LYS A 1 82 ? -7.194 -18.006 21.614 1.00 87.44 82 LYS A CA 1
ATOM 641 C C . LYS A 1 82 ? -7.465 -17.073 20.429 1.00 87.44 82 LYS A C 1
ATOM 643 O O . LYS A 1 82 ? -8.194 -17.449 19.514 1.00 87.44 82 LYS A O 1
ATOM 648 N N . ARG A 1 83 ? -6.876 -15.870 20.423 1.00 86.88 83 ARG A N 1
ATOM 649 C CA . ARG A 1 83 ? -7.022 -14.919 19.311 1.00 86.88 83 ARG A CA 1
ATOM 650 C C . ARG A 1 83 ? -6.306 -15.406 18.054 1.00 86.88 83 ARG A C 1
ATOM 652 O O . ARG A 1 83 ? -6.900 -15.340 16.986 1.00 86.88 83 ARG A O 1
ATOM 659 N N . ALA A 1 84 ? -5.084 -15.922 18.169 1.00 85.31 84 ALA A N 1
ATOM 660 C CA . ALA A 1 84 ? -4.342 -16.472 17.035 1.00 85.31 84 ALA A CA 1
ATOM 661 C C . ALA A 1 84 ? -5.065 -17.680 16.407 1.00 85.31 84 ALA A C 1
ATOM 663 O O . ALA A 1 84 ? -5.226 -17.744 15.190 1.00 85.31 84 ALA A O 1
ATOM 664 N N . ASP A 1 85 ? -5.565 -18.601 17.232 1.00 84.56 85 ASP A N 1
ATOM 665 C CA . ASP A 1 85 ? -6.325 -19.772 16.789 1.00 84.56 85 ASP A CA 1
ATOM 666 C C . ASP A 1 85 ? -7.636 -19.352 16.104 1.00 84.56 85 ASP A C 1
ATOM 668 O O . ASP A 1 85 ? -7.998 -19.920 15.075 1.00 84.56 85 ASP A O 1
ATOM 672 N N . PHE A 1 86 ? -8.313 -18.311 16.612 1.00 83.75 86 PHE A N 1
ATOM 673 C CA . PHE A 1 86 ? -9.481 -17.713 15.959 1.00 83.75 86 PHE A CA 1
ATOM 674 C C . PHE A 1 86 ? -9.136 -17.077 14.605 1.00 83.75 86 PHE A C 1
ATOM 676 O O . PHE A 1 86 ? -9.820 -17.341 13.619 1.00 83.75 86 PHE A O 1
ATOM 683 N N . LEU A 1 87 ? -8.081 -16.267 14.528 1.00 83.81 87 LEU A N 1
ATOM 684 C CA . LEU A 1 87 ? -7.655 -15.598 13.295 1.00 83.81 87 LEU A CA 1
ATOM 685 C C . LEU A 1 87 ? -7.326 -16.611 12.184 1.00 83.81 87 LEU A C 1
ATOM 687 O O . LEU A 1 87 ? -7.778 -16.473 11.047 1.00 83.81 87 LEU A O 1
ATOM 691 N N . ARG A 1 88 ? -6.677 -17.721 12.551 1.00 81.12 88 ARG A N 1
ATOM 692 C CA . ARG A 1 88 ? -6.374 -18.851 11.654 1.00 81.12 88 ARG A CA 1
ATOM 693 C C . ARG A 1 88 ? -7.592 -19.685 11.242 1.00 81.12 88 ARG A C 1
ATOM 695 O O . ARG A 1 88 ? -7.444 -20.626 10.468 1.00 81.12 88 ARG A O 1
ATOM 702 N N . THR A 1 89 ? -8.798 -19.351 11.707 1.00 78.88 89 THR A N 1
ATOM 703 C CA . THR A 1 89 ? -10.037 -19.916 11.141 1.00 78.88 89 THR A CA 1
ATOM 704 C C . THR A 1 89 ? -10.449 -19.255 9.828 1.00 78.88 89 THR A C 1
ATOM 706 O O . THR A 1 89 ? -11.330 -19.784 9.153 1.00 78.88 89 THR A O 1
ATOM 709 N N . PHE A 1 90 ? -9.835 -18.121 9.461 1.00 79.56 90 PHE A N 1
ATOM 710 C CA . PHE A 1 90 ? -10.104 -17.389 8.220 1.00 79.56 90 PHE A CA 1
ATOM 711 C C . PHE A 1 90 ? -11.585 -17.034 8.008 1.00 79.56 90 PHE A C 1
ATOM 713 O O . PHE A 1 90 ? -12.063 -17.020 6.881 1.00 79.56 90 PHE A O 1
ATOM 720 N N . LYS A 1 91 ? -12.340 -16.757 9.078 1.00 79.25 91 LYS A N 1
ATOM 721 C CA . LYS A 1 91 ? -13.783 -16.462 8.983 1.00 79.25 91 LYS A CA 1
ATOM 722 C C . LYS A 1 91 ? -14.126 -15.041 8.556 1.00 79.25 91 LYS A C 1
ATOM 724 O O . LYS A 1 91 ? -15.186 -14.825 7.980 1.00 79.25 91 LYS A O 1
ATOM 729 N N . GLU A 1 92 ? -13.275 -14.082 8.897 1.00 81.88 92 GLU A N 1
ATOM 730 C CA . GLU A 1 92 ? -13.597 -12.659 8.755 1.00 81.88 92 GLU A CA 1
ATOM 731 C C . GLU A 1 92 ? -12.996 -12.097 7.467 1.00 81.88 92 GLU A C 1
ATOM 733 O O . GLU A 1 92 ? -13.718 -11.810 6.517 1.00 81.88 92 GLU A O 1
ATOM 738 N N . PHE A 1 93 ? -11.669 -11.995 7.405 1.00 83.12 93 PHE A N 1
ATOM 739 C CA . PHE A 1 93 ? -10.976 -11.296 6.324 1.00 83.12 93 PHE A CA 1
ATOM 740 C C . PHE A 1 93 ? -11.029 -12.033 4.974 1.00 83.12 93 PHE A C 1
ATOM 742 O O . PHE A 1 93 ? -11.496 -11.487 3.976 1.00 83.12 93 PHE A O 1
ATOM 749 N N . VAL A 1 94 ? -10.589 -13.295 4.927 1.00 84.00 94 VAL A N 1
ATOM 750 C CA . VAL A 1 94 ? -10.398 -14.027 3.659 1.00 84.00 94 VAL A CA 1
ATOM 751 C C . VAL A 1 94 ? -11.694 -14.208 2.849 1.00 84.00 94 VAL A C 1
ATOM 753 O O . VAL A 1 94 ? -11.673 -13.917 1.654 1.00 84.00 94 VAL A O 1
ATOM 756 N N . PRO A 1 95 ? -12.846 -14.602 3.430 1.00 83.38 95 PRO A N 1
ATOM 757 C CA . PRO A 1 95 ? -14.085 -14.769 2.673 1.00 83.38 95 PRO A CA 1
ATOM 758 C C . PRO A 1 95 ? -14.613 -13.444 2.115 1.00 83.38 95 PRO A C 1
ATOM 760 O O . PRO A 1 95 ? -15.252 -13.431 1.067 1.00 83.38 95 PRO A O 1
ATOM 763 N N . LYS A 1 96 ? -14.344 -12.323 2.802 1.00 85.81 96 LYS A N 1
ATOM 764 C CA . LYS A 1 96 ? -14.730 -10.984 2.341 1.00 85.81 96 LYS A CA 1
ATOM 765 C C . LYS A 1 96 ? -13.915 -10.549 1.128 1.00 85.81 96 LYS A C 1
ATOM 767 O O . LYS A 1 96 ? -14.498 -9.995 0.205 1.00 85.81 96 LYS A O 1
ATOM 772 N N . ILE A 1 97 ? -12.615 -10.851 1.105 1.00 86.12 97 ILE A N 1
ATOM 773 C CA . ILE A 1 97 ? -11.740 -10.562 -0.041 1.00 86.12 97 ILE A CA 1
ATOM 774 C C . ILE A 1 97 ? -12.042 -11.480 -1.231 1.00 86.12 97 ILE A C 1
ATOM 776 O O . ILE A 1 97 ? -12.099 -11.015 -2.363 1.00 86.12 97 ILE A O 1
ATOM 780 N N . LEU A 1 98 ? -12.264 -12.777 -0.993 1.00 85.69 98 LEU A N 1
ATOM 781 C CA . LEU A 1 98 ? -12.532 -13.742 -2.068 1.00 85.69 98 LEU A CA 1
ATOM 782 C C . LEU A 1 98 ? -13.923 -13.591 -2.701 1.00 85.69 98 LEU A C 1
ATOM 784 O O . LEU A 1 98 ? -14.143 -14.075 -3.809 1.00 85.69 98 LEU A O 1
ATOM 788 N N . GLY A 1 99 ? -14.860 -12.954 -1.998 1.00 82.88 99 GLY A N 1
ATOM 789 C CA . GLY A 1 99 ? -16.229 -12.765 -2.460 1.00 82.88 99 GLY A CA 1
ATOM 790 C C . GLY A 1 99 ? -17.106 -14.018 -2.346 1.00 82.88 99 GLY A C 1
ATOM 791 O O . GLY A 1 99 ? -16.665 -15.133 -2.048 1.00 82.88 99 GLY A O 1
ATOM 792 N N . LYS A 1 100 ? -18.411 -13.821 -2.566 1.00 80.38 100 LYS A N 1
ATOM 793 C CA . LYS A 1 100 ? -19.398 -14.911 -2.573 1.00 80.38 100 LYS A CA 1
ATOM 794 C C . LYS A 1 100 ? -19.138 -15.832 -3.773 1.00 80.38 100 LYS A C 1
ATOM 796 O O . LYS A 1 100 ? -18.954 -15.349 -4.882 1.00 80.38 100 LYS A O 1
ATOM 801 N N . GLY A 1 101 ? -19.163 -17.149 -3.558 1.00 74.12 101 GLY A N 1
ATOM 802 C CA . GLY A 1 101 ? -18.996 -18.144 -4.629 1.00 74.12 101 GLY A CA 1
ATOM 803 C C . GLY A 1 101 ? -17.549 -18.549 -4.931 1.00 74.12 101 GLY A C 1
ATOM 804 O O . GLY A 1 101 ? -17.315 -19.278 -5.894 1.00 74.12 101 GLY A O 1
ATOM 805 N N . SER A 1 102 ? -16.576 -18.123 -4.116 1.00 77.81 102 SER A N 1
ATOM 806 C CA . SER A 1 102 ? -15.199 -18.603 -4.245 1.00 77.81 102 SER A CA 1
ATOM 807 C C . SER A 1 102 ? -15.125 -20.129 -4.127 1.00 77.81 102 SER A C 1
ATOM 809 O O . SER A 1 102 ? -15.639 -20.723 -3.180 1.00 77.81 102 SER A O 1
ATOM 811 N N . LYS A 1 103 ? -14.440 -20.763 -5.086 1.00 70.44 103 LYS A N 1
ATOM 812 C CA . LYS A 1 103 ? -14.160 -22.209 -5.085 1.00 70.44 103 LYS A CA 1
ATOM 813 C C . LYS A 1 103 ? -13.072 -22.595 -4.077 1.00 70.44 103 LYS A C 1
ATOM 815 O O . LYS A 1 103 ? -12.830 -23.787 -3.864 1.00 70.44 103 LYS A O 1
ATOM 820 N N . LEU A 1 104 ? -12.400 -21.609 -3.473 1.00 70.50 104 LEU A N 1
ATOM 821 C CA . LEU A 1 104 ? -11.391 -21.853 -2.455 1.00 70.50 104 LEU A CA 1
ATOM 822 C C . LEU A 1 104 ? -12.087 -22.304 -1.168 1.00 70.50 104 LEU A C 1
ATOM 824 O O . LEU A 1 104 ? -12.634 -21.507 -0.408 1.00 70.50 104 LEU A O 1
ATOM 828 N N . HIS A 1 105 ? -12.056 -23.611 -0.930 1.00 63.72 105 HIS A N 1
ATOM 829 C CA . HIS A 1 105 ? -12.568 -24.194 0.298 1.00 63.72 105 HIS A CA 1
ATOM 830 C C . HIS A 1 105 ? -11.580 -23.895 1.420 1.00 63.72 105 HIS A C 1
ATOM 832 O O . HIS A 1 105 ? -10.553 -24.560 1.563 1.00 63.72 105 HIS A O 1
ATOM 838 N N . LEU A 1 106 ? -11.887 -22.880 2.225 1.00 67.06 106 LEU A N 1
ATOM 839 C CA . LEU A 1 106 ? -11.177 -22.680 3.478 1.00 67.06 106 LEU A CA 1
ATOM 840 C C . LEU A 1 106 ? -11.436 -23.908 4.363 1.00 67.06 106 LEU A C 1
ATOM 842 O O . LEU A 1 106 ? -12.578 -24.370 4.429 1.00 67.06 106 LEU A O 1
ATOM 846 N N . PRO A 1 107 ? -10.418 -24.454 5.053 1.00 59.62 107 PRO A N 1
ATOM 847 C CA . PRO A 1 107 ? -10.523 -25.696 5.828 1.00 59.62 107 PRO A CA 1
ATOM 848 C C . PRO A 1 107 ? -11.395 -25.566 7.091 1.00 59.62 107 PRO A C 1
ATOM 850 O O . PRO A 1 107 ? -11.250 -26.335 8.040 1.00 59.62 107 PRO A O 1
ATOM 853 N N . TYR A 1 108 ? -12.312 -24.599 7.132 1.00 57.53 108 TYR A N 1
ATOM 854 C CA . TYR A 1 108 ? -13.171 -24.361 8.269 1.00 57.53 108 TYR A CA 1
ATOM 855 C C . TYR A 1 108 ? -14.156 -25.522 8.465 1.00 57.53 108 TYR A C 1
ATOM 857 O O . TYR A 1 108 ? -15.189 -25.631 7.807 1.00 57.53 108 TYR A O 1
ATOM 865 N N . ARG A 1 109 ? -13.835 -26.382 9.431 1.00 55.69 109 ARG A N 1
ATOM 866 C CA . ARG A 1 109 ? -14.742 -27.358 10.037 1.00 55.69 109 ARG A CA 1
ATOM 867 C C . ARG A 1 109 ? -14.608 -27.196 11.548 1.00 55.69 109 ARG A C 1
ATOM 869 O O . ARG A 1 109 ? -13.539 -27.487 12.066 1.00 55.69 109 ARG A O 1
ATOM 876 N N . GLN A 1 110 ? -15.649 -26.654 12.192 1.00 55.22 110 GLN A N 1
ATOM 877 C CA . GLN A 1 110 ? -15.820 -26.431 13.644 1.00 55.22 110 GLN A CA 1
ATOM 878 C C . GLN A 1 110 ? -14.541 -26.540 14.509 1.00 55.22 110 GLN A C 1
ATOM 880 O O . GLN A 1 110 ? -14.104 -27.631 14.870 1.00 55.22 110 GLN A O 1
ATOM 885 N N . GLY A 1 111 ? -14.004 -25.382 14.911 1.00 58.03 111 GLY A N 1
ATOM 886 C CA . GLY A 1 111 ? -12.871 -25.268 15.839 1.00 58.03 111 GLY A CA 1
ATOM 887 C C . GLY A 1 111 ? -11.501 -25.148 15.163 1.00 58.03 111 GLY A C 1
ATOM 888 O O . GLY A 1 111 ? -11.348 -25.384 13.965 1.00 58.03 111 GLY A O 1
ATOM 889 N N . TYR A 1 112 ? -10.493 -24.751 15.944 1.00 60.44 112 TYR A N 1
ATOM 890 C CA . TYR A 1 112 ? -9.094 -24.849 15.530 1.00 60.44 112 TYR A CA 1
ATOM 891 C C . TYR A 1 112 ? -8.642 -26.297 15.735 1.00 60.44 112 TYR A C 1
ATOM 893 O O . TYR A 1 112 ? -8.435 -26.742 16.863 1.00 60.44 112 TYR A O 1
ATOM 901 N N . LYS A 1 113 ? -8.522 -27.052 14.644 1.00 66.38 113 LYS A N 1
ATOM 902 C CA . LYS A 1 113 ? -7.851 -28.355 14.633 1.00 66.38 113 LYS A CA 1
ATOM 903 C C . LYS A 1 113 ? -6.489 -28.174 13.975 1.00 66.38 113 LYS A C 1
ATOM 905 O O . LYS A 1 113 ? -6.375 -27.501 12.953 1.00 66.38 113 LYS A O 1
ATOM 910 N N . ASN A 1 114 ? -5.452 -28.757 14.572 1.00 67.69 114 ASN A N 1
ATOM 911 C CA . ASN A 1 114 ? -4.116 -28.728 13.994 1.00 67.69 114 ASN A CA 1
ATOM 912 C C . ASN A 1 114 ? -4.078 -29.635 12.753 1.00 67.69 114 ASN A C 1
ATOM 914 O O . ASN A 1 114 ? -3.839 -30.833 12.858 1.00 67.69 114 ASN A O 1
ATOM 918 N N . TYR A 1 115 ? -4.347 -29.056 11.583 1.00 73.62 115 TYR A N 1
ATOM 919 C CA . TYR A 1 115 ? -4.259 -29.727 10.283 1.00 73.62 115 TYR A CA 1
ATOM 920 C C . TYR A 1 115 ? -2.879 -29.562 9.638 1.00 73.62 115 TYR A C 1
ATOM 922 O O . TYR A 1 115 ? -2.766 -29.618 8.411 1.00 73.62 115 TYR A O 1
ATOM 930 N N . TYR A 1 116 ? -1.839 -29.302 10.437 1.00 79.81 116 TYR A N 1
ATOM 931 C CA . TYR A 1 116 ? -0.490 -29.131 9.924 1.00 79.81 116 TYR A CA 1
ATOM 932 C C . TYR A 1 116 ? -0.069 -30.362 9.119 1.00 79.81 116 TYR A C 1
ATOM 934 O O . TYR A 1 116 ? -0.036 -31.487 9.619 1.00 79.81 116 TYR A O 1
ATOM 942 N N . LYS A 1 117 ? 0.246 -30.130 7.847 1.00 82.56 117 LYS A N 1
ATOM 943 C CA . LYS A 1 117 ? 0.790 -31.136 6.944 1.00 82.56 117 LYS A CA 1
ATOM 944 C C . LYS A 1 117 ? 2.253 -30.771 6.698 1.00 82.56 117 LYS A C 1
ATOM 946 O O . LYS A 1 117 ? 2.491 -29.805 5.979 1.00 82.56 117 LYS A O 1
ATOM 951 N N . PRO A 1 118 ? 3.229 -31.534 7.223 1.00 86.44 118 PRO A N 1
ATOM 952 C CA . PRO A 1 118 ? 4.648 -31.176 7.123 1.00 86.44 118 PRO A CA 1
ATOM 953 C C . PRO A 1 118 ? 5.180 -31.157 5.685 1.00 86.44 118 PRO A C 1
ATOM 955 O O . PRO A 1 118 ? 6.234 -30.596 5.425 1.00 86.44 118 PRO A O 1
ATOM 958 N N . ARG A 1 119 ? 4.458 -31.779 4.745 1.00 88.88 119 ARG A N 1
ATOM 959 C CA . ARG A 1 119 ? 4.811 -31.828 3.319 1.00 88.88 119 ARG A CA 1
ATOM 960 C C . ARG A 1 119 ? 4.202 -30.694 2.489 1.00 88.88 119 ARG A C 1
ATOM 962 O O . ARG A 1 119 ? 4.408 -30.669 1.283 1.00 88.88 119 ARG A O 1
ATOM 969 N N . VAL A 1 120 ? 3.406 -29.811 3.093 1.00 85.19 120 VAL A N 1
ATOM 970 C CA . VAL A 1 120 ? 2.874 -28.634 2.398 1.00 85.19 120 VAL A CA 1
ATOM 971 C C . VAL A 1 120 ? 3.918 -27.532 2.472 1.00 85.19 120 VAL A C 1
ATOM 973 O O . VAL A 1 120 ? 4.347 -27.162 3.563 1.00 85.19 120 VAL A O 1
ATOM 976 N N . ASP A 1 121 ? 4.305 -27.009 1.313 1.00 81.25 121 ASP A N 1
ATOM 977 C CA . ASP A 1 121 ? 5.135 -25.814 1.246 1.00 81.25 121 ASP A CA 1
ATOM 978 C C . ASP A 1 121 ? 4.317 -24.600 1.713 1.00 81.25 121 ASP A C 1
ATOM 980 O O . ASP A 1 121 ? 3.291 -24.258 1.125 1.00 81.25 121 ASP A O 1
ATOM 984 N N . GLY A 1 122 ? 4.750 -23.993 2.818 1.00 79.62 122 GLY A N 1
ATOM 985 C CA . GLY A 1 122 ? 4.153 -22.784 3.384 1.00 79.62 122 GLY A CA 1
ATOM 986 C C . GLY A 1 122 ? 4.776 -21.492 2.856 1.00 79.62 122 GLY A C 1
ATOM 987 O O . GLY A 1 122 ? 4.473 -20.423 3.387 1.00 79.62 122 GLY A O 1
ATOM 988 N N . SER A 1 123 ? 5.678 -21.574 1.873 1.00 80.69 123 SER A N 1
ATOM 989 C CA . SER A 1 123 ? 6.294 -20.405 1.260 1.00 80.69 123 SER A CA 1
ATOM 990 C C . SER A 1 123 ? 5.259 -19.552 0.519 1.00 80.69 123 SER A C 1
ATOM 992 O O . SER A 1 123 ? 4.291 -20.041 -0.068 1.00 80.69 123 SER A O 1
ATOM 994 N N . VAL A 1 124 ? 5.442 -18.233 0.578 1.00 79.88 124 VAL A N 1
ATOM 995 C CA . VAL A 1 124 ? 4.601 -17.290 -0.161 1.00 79.88 124 VAL A CA 1
ATOM 996 C C . VAL A 1 124 ? 5.080 -17.252 -1.607 1.00 79.88 124 VAL A C 1
ATOM 998 O O . VAL A 1 124 ? 6.260 -17.005 -1.860 1.00 79.88 124 VAL A O 1
ATOM 1001 N N . SER A 1 125 ? 4.168 -17.462 -2.558 1.00 84.56 125 SER A N 1
ATOM 1002 C CA . SER A 1 125 ? 4.507 -17.367 -3.977 1.00 84.56 125 SER A CA 1
ATOM 1003 C C . SER A 1 125 ? 4.909 -15.941 -4.363 1.00 84.56 125 SER A C 1
ATOM 1005 O O . SER A 1 125 ? 4.425 -14.951 -3.798 1.00 84.56 125 SER A O 1
ATOM 1007 N N . ILE A 1 126 ? 5.790 -15.822 -5.357 1.00 82.25 126 ILE A N 1
ATOM 1008 C CA . ILE A 1 126 ? 6.252 -14.514 -5.828 1.00 82.25 126 ILE A CA 1
ATOM 1009 C C . ILE A 1 126 ? 5.092 -13.709 -6.416 1.00 82.25 126 ILE A C 1
ATOM 1011 O O . ILE A 1 126 ? 5.014 -12.500 -6.207 1.00 82.25 126 ILE A O 1
ATOM 1015 N N . GLU A 1 1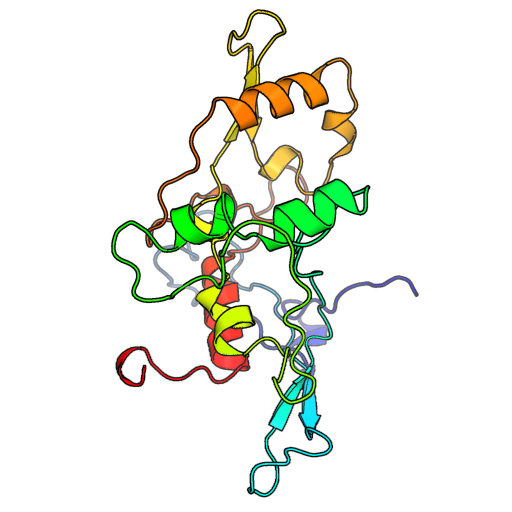27 ? 4.144 -14.375 -7.070 1.00 87.62 127 GLU A N 1
ATOM 1016 C CA . GLU A 1 127 ? 2.934 -13.781 -7.623 1.00 87.62 127 GLU A CA 1
ATOM 1017 C C . GLU A 1 127 ? 2.075 -13.163 -6.520 1.00 87.62 127 GLU A C 1
ATOM 1019 O O . GLU A 1 127 ? 1.643 -12.014 -6.643 1.00 87.62 127 GLU A O 1
ATOM 1024 N N . PHE A 1 128 ? 1.877 -13.881 -5.409 1.00 86.75 128 PHE A N 1
ATOM 1025 C CA . PHE A 1 128 ? 1.098 -13.381 -4.280 1.00 86.75 128 PHE A CA 1
ATOM 1026 C C . PHE A 1 128 ? 1.779 -12.182 -3.612 1.00 86.75 128 PHE A C 1
ATOM 1028 O O . PHE A 1 128 ? 1.140 -11.150 -3.417 1.00 86.75 128 PHE A O 1
ATOM 1035 N N . ALA A 1 129 ? 3.079 -12.273 -3.315 1.00 82.88 129 ALA A N 1
ATOM 1036 C CA . ALA A 1 129 ? 3.816 -11.192 -2.653 1.00 82.88 129 ALA A CA 1
ATOM 1037 C C . ALA A 1 129 ? 3.978 -9.936 -3.531 1.00 82.88 129 ALA A C 1
ATOM 1039 O O . ALA A 1 129 ? 4.021 -8.806 -3.033 1.00 82.88 129 ALA A O 1
ATOM 1040 N N . THR A 1 130 ? 4.090 -10.119 -4.847 1.00 83.38 130 THR A N 1
ATOM 1041 C CA . THR A 1 130 ? 4.418 -9.030 -5.777 1.00 83.38 130 THR A CA 1
ATOM 1042 C C . THR A 1 130 ? 3.179 -8.359 -6.348 1.00 83.38 130 THR A C 1
ATOM 1044 O O . THR A 1 130 ? 3.202 -7.144 -6.524 1.00 83.38 130 THR A O 1
ATOM 1047 N N . ALA A 1 131 ? 2.106 -9.115 -6.599 1.00 87.50 131 ALA A N 1
ATOM 1048 C CA . ALA A 1 131 ? 0.887 -8.611 -7.229 1.00 87.50 131 ALA A CA 1
ATOM 1049 C C . ALA A 1 131 ? -0.385 -8.982 -6.453 1.00 87.50 131 ALA A C 1
ATOM 1051 O O . ALA A 1 131 ? -1.186 -8.102 -6.152 1.00 87.50 131 ALA A O 1
ATOM 1052 N N . GLY A 1 132 ? -0.567 -10.255 -6.086 1.00 87.50 132 GLY A N 1
ATOM 1053 C CA . GLY A 1 132 ? -1.839 -10.761 -5.554 1.00 87.50 132 GLY A CA 1
ATOM 1054 C C . GLY A 1 132 ? -2.297 -10.099 -4.250 1.00 87.50 132 GLY A C 1
ATOM 1055 O O . GLY A 1 132 ? -3.476 -9.801 -4.095 1.00 87.50 132 GLY A O 1
ATOM 1056 N N . PHE A 1 133 ? -1.375 -9.818 -3.329 1.00 87.06 133 PHE A N 1
ATOM 1057 C CA . PHE A 1 133 ? -1.680 -9.183 -2.043 1.00 87.06 133 PHE A CA 1
ATOM 1058 C C . PHE A 1 133 ? -1.434 -7.666 -2.037 1.00 87.06 133 PHE A C 1
ATOM 1060 O O . PHE A 1 133 ? -1.414 -7.030 -0.983 1.00 87.06 133 PHE A O 1
ATOM 1067 N N . ARG A 1 134 ? -1.261 -7.047 -3.213 1.00 87.00 134 ARG A N 1
ATOM 1068 C CA . ARG A 1 134 ? -1.117 -5.590 -3.355 1.00 87.00 134 ARG A CA 1
ATOM 1069 C C . ARG A 1 134 ? -2.480 -4.912 -3.351 1.00 87.00 134 ARG A C 1
ATOM 1071 O O . ARG A 1 134 ? -2.888 -4.273 -4.315 1.00 87.00 134 ARG A O 1
ATOM 1078 N N . LEU A 1 135 ? -3.155 -4.992 -2.209 1.00 89.00 135 LEU A N 1
ATOM 1079 C CA . LEU A 1 135 ? -4.475 -4.404 -1.968 1.00 89.00 135 LEU A CA 1
ATOM 1080 C C . LEU A 1 135 ? -4.440 -2.870 -1.795 1.00 89.00 135 LEU A C 1
ATOM 1082 O O . LEU A 1 135 ? -5.300 -2.283 -1.148 1.00 89.00 135 LEU A O 1
ATOM 1086 N N . HIS A 1 136 ? -3.432 -2.204 -2.362 1.00 90.50 136 HIS A N 1
ATOM 1087 C CA . HIS A 1 136 ? -3.137 -0.789 -2.148 1.00 90.50 136 HIS A CA 1
ATOM 1088 C C . HIS A 1 136 ? -4.244 0.161 -2.647 1.00 90.50 136 HIS A C 1
ATOM 1090 O O . HIS A 1 136 ? -4.306 1.294 -2.180 1.00 90.50 136 HIS A O 1
ATOM 1096 N N . SER A 1 137 ? -5.123 -0.268 -3.562 1.00 91.94 137 SER A N 1
ATOM 1097 C CA . SER A 1 137 ? -6.264 0.552 -4.003 1.00 91.94 137 SER A CA 1
ATOM 1098 C C . SER A 1 137 ? -7.386 0.655 -2.961 1.00 91.94 137 SER A C 1
ATOM 1100 O O . SER A 1 137 ? -8.185 1.584 -3.040 1.00 91.94 137 SER A O 1
ATOM 1102 N N . LEU A 1 138 ? -7.401 -0.215 -1.937 1.00 92.56 138 LEU A N 1
ATOM 1103 C CA . LEU A 1 138 ? -8.311 -0.111 -0.784 1.00 92.56 138 LEU A CA 1
ATOM 1104 C C . LEU A 1 138 ? -8.000 1.089 0.127 1.00 92.56 138 LEU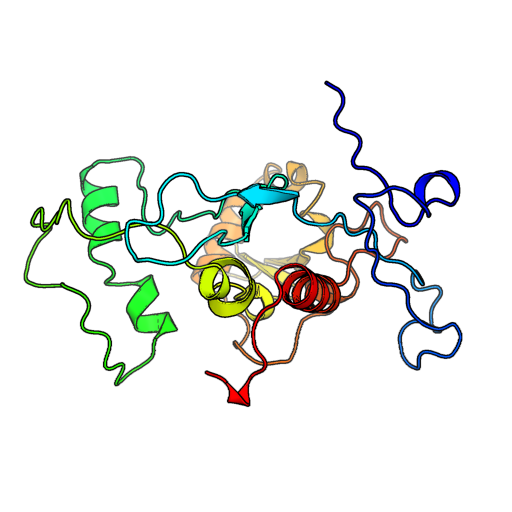 A C 1
ATOM 1106 O O . LEU A 1 138 ? -8.817 1.444 0.980 1.00 92.56 138 LEU A O 1
ATOM 1110 N N . ILE A 1 139 ? -6.819 1.697 -0.016 1.00 92.31 139 ILE A N 1
ATOM 1111 C CA . ILE A 1 139 ? -6.362 2.776 0.859 1.00 92.31 139 ILE A CA 1
ATOM 1112 C C . ILE A 1 139 ? -7.093 4.075 0.500 1.00 92.31 139 ILE A C 1
ATOM 1114 O O . ILE A 1 139 ? -7.004 4.583 -0.622 1.00 92.31 139 ILE A O 1
ATOM 1118 N N . SER A 1 140 ? -7.820 4.616 1.477 1.00 92.31 140 SER A N 1
ATOM 1119 C CA . SER A 1 140 ? -8.568 5.868 1.348 1.00 92.31 140 SER A CA 1
ATOM 1120 C C . SER A 1 140 ? -7.646 7.092 1.331 1.00 92.31 140 SER A C 1
ATOM 1122 O O . SER A 1 140 ? -6.524 7.057 1.835 1.00 92.31 140 SER A O 1
ATOM 1124 N N . SER A 1 141 ? -8.145 8.201 0.779 1.00 90.81 141 SER A N 1
ATOM 1125 C CA . SER A 1 141 ? -7.439 9.486 0.779 1.00 90.81 141 SER A CA 1
ATOM 1126 C C . SER A 1 141 ? -7.378 10.134 2.172 1.00 90.81 141 SER A C 1
ATOM 1128 O O . SER A 1 141 ? -6.477 10.916 2.470 1.00 90.81 141 SER A O 1
ATOM 1130 N N . TRP A 1 142 ? -8.366 9.840 3.015 1.00 92.88 142 TRP A N 1
ATOM 1131 C CA . TRP A 1 142 ? -8.478 10.341 4.382 1.00 92.88 142 TRP A CA 1
ATOM 1132 C C . TRP A 1 142 ? -9.196 9.325 5.272 1.00 92.88 142 TRP A C 1
ATOM 1134 O O . TRP A 1 142 ? -9.913 8.440 4.782 1.00 92.88 142 TRP A O 1
ATOM 1144 N N . TYR A 1 143 ? -9.020 9.507 6.576 1.00 94.44 143 TYR A N 1
ATOM 1145 C CA . TYR A 1 143 ? -9.681 8.767 7.642 1.00 94.44 143 TYR A CA 1
ATOM 1146 C C . TYR A 1 143 ? -10.471 9.734 8.519 1.00 94.44 143 TYR A C 1
ATOM 1148 O O . TYR A 1 143 ? -9.953 10.782 8.909 1.00 94.44 143 TYR A O 1
ATOM 1156 N N . ASP A 1 144 ? -11.722 9.406 8.810 1.00 96.38 144 ASP A N 1
ATOM 1157 C CA . ASP A 1 144 ? -12.575 10.219 9.667 1.00 96.38 144 ASP A CA 1
ATOM 1158 C C . ASP A 1 144 ? -12.125 10.087 11.133 1.00 96.38 144 ASP A C 1
ATOM 1160 O O . ASP A 1 144 ? -11.864 8.990 11.626 1.00 96.38 144 ASP A O 1
ATOM 1164 N N . LEU A 1 145 ? -12.025 11.211 11.843 1.00 96.44 145 LEU A N 1
ATOM 1165 C CA . LEU A 1 145 ? -11.832 11.243 13.292 1.00 96.44 145 LEU A CA 1
ATOM 1166 C C . LEU A 1 145 ? -13.199 11.366 13.955 1.00 96.44 145 LEU A C 1
ATOM 1168 O O . LEU A 1 145 ? -13.904 12.358 13.752 1.00 96.44 145 LEU A O 1
ATOM 1172 N N . VAL A 1 146 ? -13.574 10.361 14.741 1.00 97.62 146 VAL A N 1
ATOM 1173 C CA . VAL A 1 146 ? -14.924 10.212 15.292 1.00 97.62 146 VAL A CA 1
ATOM 1174 C C . VAL A 1 146 ? -14.911 10.316 16.816 1.00 97.62 146 VAL A C 1
ATOM 1176 O O . VAL A 1 146 ? -14.206 9.570 17.493 1.00 97.62 146 VAL A O 1
ATOM 1179 N N . ASP A 1 147 ? -15.713 11.223 17.372 1.00 96.31 147 ASP A N 1
ATOM 1180 C CA . ASP A 1 147 ? -15.794 11.446 18.820 1.00 96.31 147 ASP A CA 1
ATOM 1181 C C . ASP A 1 147 ? -16.448 10.281 19.591 1.00 96.31 147 ASP A C 1
ATOM 1183 O O . ASP A 1 147 ? -16.923 9.294 19.025 1.00 96.31 147 ASP A O 1
ATOM 1187 N N . SER A 1 148 ? -16.491 10.392 20.920 1.00 96.19 148 SER A N 1
ATOM 1188 C CA . SER A 1 148 ? -17.138 9.404 21.795 1.00 96.19 148 SER A CA 1
ATOM 1189 C C . SER A 1 148 ? -18.653 9.279 21.591 1.00 96.19 148 SER A C 1
ATOM 1191 O O . SER A 1 148 ? -19.230 8.269 21.986 1.00 96.19 148 SER A O 1
ATOM 1193 N N . ASN A 1 149 ? -19.293 10.268 20.962 1.00 96.44 149 ASN A N 1
ATOM 1194 C CA . ASN A 1 149 ? -20.710 10.261 20.601 1.00 96.44 149 ASN A CA 1
ATOM 1195 C C . ASN A 1 149 ? -20.942 9.748 19.169 1.00 96.44 149 ASN A C 1
ATOM 1197 O O . ASN A 1 149 ? -22.050 9.884 18.646 1.00 96.44 149 ASN A O 1
ATOM 1201 N N . TYR A 1 150 ? -19.916 9.168 18.537 1.00 95.38 150 TYR A N 1
ATOM 1202 C CA . TYR A 1 150 ? -19.947 8.653 17.172 1.00 95.38 150 TYR A CA 1
ATOM 1203 C C . TYR A 1 150 ? -20.262 9.713 16.105 1.00 95.38 150 TYR A C 1
ATOM 1205 O O . TYR A 1 150 ? -20.891 9.421 15.087 1.00 95.38 150 TYR A O 1
ATOM 1213 N N . ARG A 1 151 ? -19.813 10.954 16.325 1.00 96.31 151 ARG A N 1
ATOM 1214 C CA . ARG A 1 151 ? -19.911 12.055 15.360 1.00 96.31 151 ARG A CA 1
ATOM 1215 C C . ARG A 1 151 ? -18.550 12.349 14.739 1.00 96.31 151 ARG A C 1
ATOM 1217 O O . ARG A 1 151 ? -17.532 12.374 15.428 1.00 96.31 151 ARG A O 1
ATOM 1224 N N . VAL A 1 152 ? -18.538 12.611 13.434 1.00 96.81 152 VAL A N 1
ATOM 1225 C CA . VAL A 1 152 ? -17.319 12.992 12.707 1.00 96.81 152 VAL A CA 1
ATOM 1226 C C . VAL A 1 152 ? -16.884 14.392 13.148 1.00 96.81 152 VAL A C 1
ATOM 1228 O O . VAL A 1 152 ? -17.609 15.362 12.937 1.00 96.81 152 VAL A O 1
ATOM 1231 N N . LYS A 1 153 ? -15.696 14.497 13.749 1.00 95.50 153 LYS A N 1
ATOM 1232 C CA . LYS A 1 153 ? -15.070 15.764 14.163 1.00 95.50 153 LYS A CA 1
ATOM 1233 C C . LYS A 1 153 ? -14.316 16.414 13.011 1.00 95.50 153 LYS A C 1
ATOM 1235 O O . LYS A 1 153 ? -14.424 17.615 12.787 1.00 95.50 153 LYS A O 1
ATOM 1240 N N . SER A 1 154 ? -13.498 15.623 12.324 1.00 95.19 154 SER A N 1
ATOM 1241 C CA . SER A 1 154 ? -12.593 16.087 11.273 1.00 95.19 154 SER A CA 1
ATOM 1242 C C . SER A 1 154 ? -12.076 14.912 10.442 1.00 95.19 154 SER A C 1
ATOM 1244 O O . SER A 1 154 ? -12.439 13.761 10.678 1.00 95.19 154 SER A O 1
ATOM 1246 N N . LYS A 1 155 ? -11.239 15.212 9.446 1.00 95.12 155 LYS A N 1
ATOM 1247 C CA . LYS A 1 155 ? -10.603 14.235 8.560 1.00 95.12 155 LYS A CA 1
ATOM 1248 C C . LYS A 1 155 ? -9.094 14.301 8.713 1.00 95.12 155 LYS A C 1
ATOM 1250 O O . LYS A 1 155 ? -8.532 15.389 8.814 1.00 95.12 155 LYS A O 1
ATOM 1255 N N . LEU A 1 156 ? -8.453 13.142 8.680 1.00 92.81 156 LEU A N 1
ATOM 1256 C CA . LEU A 1 156 ? -7.010 12.984 8.745 1.00 92.81 156 LEU A CA 1
ATOM 12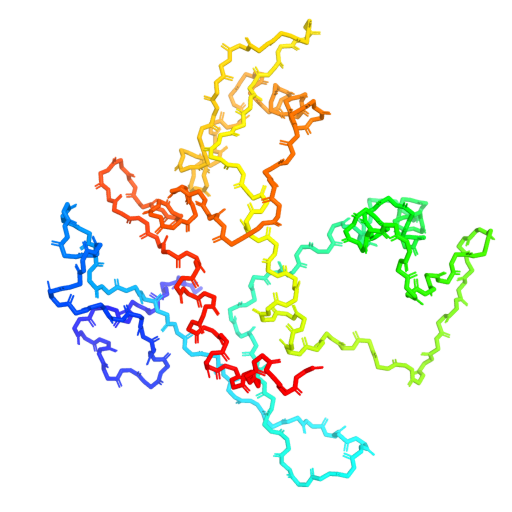57 C C . LEU A 1 156 ? -6.497 12.416 7.422 1.00 92.81 156 LEU A C 1
ATOM 1259 O O . LEU A 1 156 ? -6.862 11.303 7.037 1.00 92.81 156 LEU A O 1
ATOM 1263 N N . HIS A 1 157 ? -5.653 13.166 6.718 1.00 92.06 157 HIS A N 1
ATOM 1264 C CA . HIS A 1 157 ? -5.026 12.683 5.491 1.00 92.06 157 HIS A CA 1
ATOM 1265 C C . HIS A 1 157 ? -3.856 11.749 5.794 1.00 92.06 157 HIS A C 1
ATOM 1267 O O . HIS A 1 157 ? -3.082 11.971 6.727 1.00 92.06 157 HIS A O 1
ATOM 1273 N N . LEU A 1 158 ? -3.684 10.717 4.963 1.00 89.62 158 LEU A N 1
ATOM 1274 C CA . LEU A 1 158 ? -2.599 9.751 5.135 1.00 89.62 158 LEU A CA 1
ATOM 1275 C C . LEU A 1 158 ? -1.219 10.420 5.029 1.00 89.62 158 LEU A C 1
ATOM 1277 O O . LEU A 1 158 ? -0.335 10.122 5.837 1.00 89.62 158 LEU A O 1
ATOM 1281 N N . ARG A 1 159 ? -1.041 11.358 4.085 1.00 88.38 159 ARG A N 1
ATOM 1282 C CA . ARG A 1 159 ? 0.219 12.099 3.898 1.00 88.38 159 ARG A CA 1
ATOM 1283 C C . ARG A 1 159 ? 0.710 12.840 5.142 1.00 88.38 159 ARG A C 1
ATOM 1285 O O . ARG A 1 159 ? 1.910 13.077 5.244 1.00 88.38 159 ARG A O 1
ATOM 1292 N N . ASP A 1 160 ? -0.184 13.216 6.055 1.00 87.00 160 ASP A N 1
ATOM 1293 C CA . ASP A 1 160 ? 0.172 14.032 7.219 1.00 87.00 160 ASP A CA 1
ATOM 1294 C C . ASP A 1 160 ? 0.730 13.178 8.366 1.00 87.00 160 ASP A C 1
ATOM 1296 O O . ASP A 1 160 ? 1.496 13.669 9.193 1.00 87.00 160 ASP A O 1
ATOM 1300 N N . ILE A 1 161 ? 0.402 11.881 8.387 1.00 86.25 161 ILE A N 1
ATOM 1301 C CA . ILE A 1 161 ? 0.774 10.964 9.474 1.00 86.25 161 ILE A CA 1
ATOM 1302 C C . ILE A 1 161 ? 1.774 9.886 9.074 1.00 86.25 161 ILE A C 1
ATOM 1304 O O . ILE A 1 161 ? 2.498 9.398 9.939 1.00 86.25 161 ILE A O 1
ATOM 1308 N N . PHE A 1 162 ? 1.867 9.521 7.789 1.00 83.25 162 PHE A N 1
ATOM 1309 C CA . PHE A 1 162 ? 2.620 8.335 7.358 1.00 83.25 162 PHE A CA 1
ATOM 1310 C C . PHE A 1 162 ? 4.088 8.347 7.822 1.00 83.25 162 PHE A C 1
ATOM 1312 O O . PHE A 1 162 ? 4.639 7.314 8.192 1.00 83.25 162 PHE A O 1
ATOM 1319 N N . ARG A 1 163 ? 4.729 9.523 7.815 1.00 82.81 163 ARG A N 1
ATOM 1320 C CA . ARG A 1 163 ? 6.118 9.716 8.275 1.00 82.81 163 ARG A CA 1
ATOM 1321 C C . ARG A 1 163 ? 6.240 10.460 9.604 1.00 82.81 163 ARG A C 1
ATOM 1323 O O . ARG A 1 163 ? 7.356 10.657 10.073 1.00 82.81 163 ARG A O 1
ATOM 1330 N N . SER A 1 164 ? 5.122 10.883 10.187 1.00 85.62 164 SER A N 1
ATOM 1331 C CA . SER A 1 164 ? 5.079 11.653 11.431 1.00 85.62 164 SER A CA 1
ATOM 1332 C C . SER A 1 164 ? 3.905 11.184 12.299 1.00 85.62 164 SER A C 1
ATOM 1334 O O . SER A 1 164 ? 2.924 11.905 12.483 1.00 85.62 164 SER A O 1
ATOM 1336 N N . PRO A 1 165 ? 3.967 9.951 12.838 1.00 87.50 165 PRO A N 1
ATOM 1337 C CA . PRO A 1 165 ? 2.841 9.360 13.556 1.00 87.50 165 PRO A CA 1
ATOM 1338 C C . PRO A 1 165 ? 2.612 9.983 14.939 1.00 87.50 165 PRO A C 1
ATOM 1340 O O . PRO A 1 165 ? 1.607 9.683 15.574 1.00 87.50 165 PRO A O 1
ATOM 1343 N N . LEU A 1 166 ? 3.511 10.852 15.422 1.00 89.44 166 LEU A N 1
ATOM 1344 C CA . LEU A 1 166 ? 3.429 11.445 16.762 1.00 89.44 166 LEU A CA 1
ATOM 1345 C C . LEU A 1 166 ? 2.131 12.230 16.987 1.00 89.44 166 LEU A C 1
ATOM 1347 O O . LEU A 1 166 ? 1.618 12.243 18.101 1.00 89.44 166 LEU A O 1
ATOM 1351 N N . GLY A 1 167 ? 1.553 12.806 15.928 1.00 87.44 167 GLY A N 1
ATOM 1352 C CA . GLY A 1 167 ? 0.259 13.484 16.009 1.00 87.44 167 GLY A CA 1
ATOM 1353 C C . GLY A 1 167 ? -0.896 12.572 16.442 1.00 87.44 167 GLY A C 1
ATOM 1354 O O . GLY A 1 167 ? -1.870 13.064 17.003 1.00 87.44 167 GLY A O 1
ATOM 1355 N N . LEU A 1 168 ? -0.780 11.252 16.250 1.00 91.12 168 LEU A N 1
ATOM 1356 C CA . LEU A 1 168 ? -1.793 10.287 16.691 1.00 91.12 168 LEU A CA 1
ATOM 1357 C C . LEU A 1 168 ? -1.858 10.158 18.216 1.00 91.12 168 LEU A C 1
ATOM 1359 O O . LEU A 1 168 ? -2.908 9.811 18.745 1.00 91.12 168 LEU A O 1
ATOM 1363 N N . LEU A 1 169 ? -0.762 10.447 18.923 1.00 91.81 169 LEU A N 1
ATOM 1364 C CA . LEU A 1 169 ? -0.687 10.346 20.384 1.00 91.81 169 LEU A CA 1
ATOM 1365 C C . LEU A 1 169 ? -1.261 11.580 21.096 1.00 91.81 169 LEU A C 1
ATOM 1367 O O . LEU A 1 169 ? -1.366 11.594 22.321 1.00 91.81 169 LEU A O 1
ATOM 1371 N N . ASN A 1 170 ? -1.624 12.623 20.348 1.00 90.81 170 ASN A N 1
ATOM 1372 C CA . ASN A 1 170 ? -2.130 13.859 20.922 1.00 90.81 170 ASN A CA 1
ATOM 1373 C C . ASN A 1 170 ? -3.606 13.716 21.306 1.00 90.81 170 ASN A C 1
ATOM 1375 O O . ASN A 1 170 ? -4.473 13.529 20.451 1.00 90.81 170 ASN A O 1
ATOM 1379 N N . GLY A 1 171 ? -3.905 13.884 22.595 1.00 92.62 171 GLY A N 1
ATOM 1380 C CA . GLY A 1 171 ? -5.278 13.891 23.096 1.00 92.62 171 GLY A CA 1
ATOM 1381 C C . GLY A 1 171 ? -6.032 12.609 22.737 1.00 92.62 171 GLY A C 1
ATOM 1382 O O . GLY A 1 171 ? -5.587 11.511 23.048 1.00 92.62 171 GLY A O 1
ATOM 1383 N N . THR A 1 172 ? -7.181 12.763 22.075 1.00 95.19 172 THR A N 1
ATOM 1384 C CA . THR A 1 172 ? -8.081 11.661 21.698 1.00 95.19 172 THR A CA 1
ATOM 1385 C C . THR A 1 172 ? -7.883 11.162 20.267 1.00 95.19 172 THR A C 1
ATOM 1387 O O . THR A 1 172 ? -8.662 10.328 19.818 1.00 95.19 172 THR A O 1
ATOM 1390 N N . VAL A 1 173 ? -6.886 11.658 19.520 1.00 94.62 173 VAL A N 1
ATOM 1391 C CA . VAL A 1 173 ? -6.772 11.401 18.070 1.00 94.62 173 VAL A CA 1
ATOM 1392 C C . VAL A 1 173 ? -6.697 9.905 17.753 1.00 94.62 173 VAL A C 1
ATOM 1394 O O . VAL A 1 173 ? -7.360 9.457 16.819 1.00 94.62 173 VAL A O 1
ATOM 1397 N N . TYR A 1 174 ? -5.948 9.126 18.539 1.00 94.25 174 TYR A N 1
ATOM 1398 C CA . TYR A 1 174 ? -5.853 7.672 18.378 1.00 94.25 174 TYR A CA 1
ATOM 1399 C C . TYR A 1 174 ? -7.203 6.956 18.544 1.00 94.25 174 TYR A C 1
ATOM 1401 O O . TYR A 1 174 ? -7.581 6.126 17.717 1.00 94.25 174 TYR A O 1
ATOM 1409 N N . ASP A 1 175 ? -7.960 7.286 19.588 1.00 95.94 175 ASP A N 1
ATOM 1410 C CA . ASP A 1 175 ? -9.276 6.681 19.802 1.00 95.94 175 ASP A CA 1
ATOM 1411 C C . ASP A 1 175 ? -10.272 7.141 18.734 1.00 95.94 175 ASP A C 1
ATOM 1413 O O . ASP A 1 175 ? -11.087 6.353 18.250 1.00 95.94 175 ASP A O 1
ATOM 1417 N N . ASP A 1 176 ? -10.177 8.409 18.326 1.00 96.81 176 ASP A N 1
ATOM 1418 C CA . ASP A 1 176 ? -11.058 8.999 17.328 1.00 96.81 176 ASP A CA 1
ATOM 1419 C C . ASP A 1 176 ? -10.857 8.344 15.948 1.00 96.81 176 ASP A C 1
ATOM 1421 O O . ASP A 1 176 ? -11.841 8.044 15.267 1.00 96.81 176 ASP A O 1
ATOM 1425 N N . ILE A 1 177 ? -9.609 8.046 15.551 1.00 95.38 177 ILE A N 1
ATOM 1426 C CA . ILE A 1 177 ? -9.332 7.302 14.310 1.00 95.38 177 ILE A CA 1
ATOM 1427 C C . ILE A 1 177 ? -9.759 5.837 14.422 1.00 95.38 177 ILE A C 1
ATOM 1429 O O . ILE A 1 177 ? -10.251 5.280 13.446 1.00 95.38 177 ILE A O 1
ATOM 1433 N N . MET A 1 178 ? -9.630 5.199 15.590 1.00 95.12 178 MET A N 1
ATOM 1434 C CA . MET A 1 178 ? -10.097 3.820 15.782 1.00 95.12 178 MET A CA 1
ATOM 1435 C C . MET A 1 178 ? -11.617 3.711 15.628 1.00 95.12 178 MET A C 1
ATOM 1437 O O . MET A 1 178 ? -12.100 2.798 14.955 1.00 95.12 178 MET A O 1
ATOM 1441 N N . ARG A 1 179 ? -12.378 4.669 16.181 1.00 96.50 179 ARG A N 1
ATOM 1442 C CA . ARG A 1 179 ? -13.830 4.764 15.947 1.00 96.50 179 ARG A CA 1
ATOM 1443 C C . ARG A 1 179 ? -14.140 5.029 14.475 1.00 96.50 179 ARG A C 1
ATOM 1445 O O . ARG A 1 179 ? -15.022 4.375 13.922 1.00 96.50 179 ARG A O 1
ATOM 1452 N N . GLY A 1 180 ? -13.380 5.915 13.833 1.00 96.44 180 GLY A N 1
ATOM 1453 C CA . GLY A 1 180 ? -13.479 6.184 12.400 1.00 96.44 180 GLY A CA 1
ATOM 1454 C C . GLY A 1 180 ? -13.271 4.943 11.540 1.00 96.44 180 GLY A C 1
ATOM 1455 O O . GLY A 1 180 ? -14.132 4.608 10.738 1.00 96.44 180 GLY A O 1
ATOM 1456 N N . MET A 1 181 ? -12.191 4.190 11.756 1.00 93.75 181 MET A N 1
ATOM 1457 C CA . MET A 1 181 ? -11.891 2.956 11.017 1.00 93.75 181 MET A CA 1
ATOM 1458 C C . MET A 1 181 ? -12.942 1.855 11.218 1.00 93.75 181 MET A C 1
ATOM 1460 O O . MET A 1 181 ? -13.098 0.999 10.351 1.00 93.75 181 MET A O 1
ATOM 1464 N N . ALA A 1 182 ? -13.667 1.863 12.340 1.00 94.62 182 ALA A N 1
ATOM 1465 C CA . ALA A 1 182 ? -14.763 0.928 12.581 1.00 94.62 182 ALA A CA 1
ATOM 1466 C C . ALA A 1 182 ? -16.057 1.295 11.826 1.00 94.62 182 ALA A C 1
ATOM 1468 O O . ALA A 1 182 ? -16.890 0.419 11.595 1.00 94.62 182 ALA A O 1
ATOM 1469 N N . GLN A 1 183 ? -16.241 2.566 11.454 1.00 93.81 183 GLN A N 1
ATOM 1470 C CA . GLN A 1 183 ? -17.452 3.067 10.790 1.00 93.81 183 GLN A CA 1
ATOM 1471 C C . GLN A 1 183 ? -17.257 3.336 9.299 1.00 93.81 183 GLN A C 1
ATOM 1473 O O . GLN A 1 183 ? -18.155 3.087 8.493 1.00 93.81 183 GLN A O 1
ATOM 1478 N N . GLN A 1 184 ? -16.097 3.873 8.937 1.00 94.81 184 GLN A N 1
ATOM 1479 C CA . GLN A 1 184 ? -15.784 4.298 7.588 1.00 94.81 184 GLN A CA 1
ATOM 1480 C C . GLN A 1 184 ? -15.547 3.068 6.700 1.00 94.81 184 GLN A C 1
ATOM 1482 O O . GLN A 1 184 ? -14.708 2.222 7.021 1.00 94.81 184 GLN A O 1
ATOM 1487 N N . PRO A 1 185 ? -16.239 2.957 5.554 1.00 92.44 185 PRO A N 1
ATOM 1488 C CA . PRO A 1 185 ? -15.958 1.899 4.598 1.00 92.44 185 PRO A CA 1
ATOM 1489 C C . PRO A 1 185 ? -14.575 2.086 3.961 1.00 92.44 185 PRO A C 1
ATOM 1491 O O . PRO A 1 185 ? -14.102 3.205 3.748 1.00 92.44 185 PRO A O 1
ATOM 1494 N N . LEU A 1 186 ? -13.942 0.968 3.600 1.00 90.75 186 LEU A N 1
ATOM 1495 C CA . LEU A 1 186 ? -12.740 0.981 2.768 1.00 90.75 186 LEU A CA 1
ATOM 1496 C C . LEU A 1 186 ? -13.041 1.581 1.390 1.00 90.75 186 LEU A C 1
ATOM 1498 O O . LEU A 1 186 ? -14.177 1.539 0.908 1.00 90.75 186 LEU A O 1
ATOM 1502 N N . LYS A 1 187 ? -11.998 2.078 0.720 1.00 92.50 187 LYS A N 1
ATOM 1503 C CA . LYS A 1 187 ? -12.109 2.421 -0.697 1.00 92.50 187 LYS A CA 1
ATOM 1504 C C . LYS A 1 187 ? -12.364 1.151 -1.512 1.00 92.50 187 LYS A C 1
ATOM 1506 O O . LYS A 1 187 ? -11.921 0.064 -1.154 1.00 92.50 187 LYS A O 1
ATOM 1511 N N . GLU A 1 188 ? -13.088 1.295 -2.615 1.00 90.12 188 GLU A N 1
ATOM 1512 C CA . GLU A 1 188 ? -13.364 0.190 -3.527 1.00 90.12 188 GLU A CA 1
ATOM 1513 C C . GLU A 1 188 ? -12.074 -0.384 -4.138 1.00 90.12 188 GLU A C 1
ATOM 1515 O O . GLU A 1 188 ? -11.186 0.358 -4.566 1.00 90.12 188 GLU A O 1
ATOM 1520 N N . PHE A 1 189 ? -11.983 -1.715 -4.199 1.00 90.06 189 PHE A N 1
ATOM 1521 C CA . PHE A 1 189 ? -10.857 -2.405 -4.821 1.00 90.06 189 PHE A CA 1
ATOM 1522 C C . PHE A 1 189 ? -11.010 -2.413 -6.344 1.00 90.06 189 PHE A C 1
ATOM 1524 O O . PHE A 1 189 ? -11.680 -3.273 -6.913 1.00 90.06 189 PHE A O 1
ATOM 1531 N N . ASN A 1 190 ? -10.386 -1.445 -7.008 1.00 89.31 190 ASN A N 1
ATOM 1532 C CA . ASN A 1 190 ? -10.376 -1.329 -8.463 1.00 89.31 190 ASN A CA 1
ATOM 1533 C C . ASN A 1 190 ? -9.018 -0.795 -8.962 1.00 89.31 190 ASN A C 1
ATOM 1535 O O . ASN A 1 190 ? -8.040 -0.735 -8.211 1.00 89.31 190 ASN A O 1
ATOM 1539 N N . ASN A 1 191 ? -8.942 -0.435 -10.244 1.00 89.19 191 ASN A N 1
ATOM 1540 C CA . ASN A 1 191 ? -7.752 0.136 -10.881 1.00 89.19 191 ASN A CA 1
ATOM 1541 C C . ASN A 1 191 ? -7.571 1.647 -10.621 1.00 89.19 191 ASN A C 1
ATOM 1543 O O . ASN A 1 191 ? -6.692 2.261 -11.225 1.00 89.19 191 ASN A O 1
ATOM 1547 N N . ILE A 1 192 ? -8.379 2.253 -9.745 1.00 91.38 192 ILE A N 1
ATOM 1548 C CA . ILE A 1 192 ? -8.349 3.684 -9.437 1.00 91.38 192 ILE A CA 1
ATOM 1549 C C . ILE A 1 192 ? -7.721 3.889 -8.062 1.00 91.38 192 ILE A C 1
ATOM 1551 O O . ILE A 1 192 ? -8.330 3.622 -7.024 1.00 91.38 192 ILE A O 1
ATOM 1555 N N . TYR A 1 193 ? -6.514 4.440 -8.056 1.00 93.25 193 TYR A N 1
ATOM 1556 C CA . TYR A 1 193 ? -5.784 4.781 -6.841 1.00 93.25 193 TYR A CA 1
ATOM 1557 C C . TYR A 1 193 ? -6.091 6.206 -6.385 1.00 93.25 193 TYR A C 1
ATOM 1559 O O . TYR A 1 193 ? -6.487 7.065 -7.172 1.00 93.25 193 TYR A O 1
ATOM 1567 N N . THR A 1 194 ? -5.926 6.457 -5.089 1.00 94.31 194 THR A N 1
ATOM 1568 C CA . THR A 1 194 ? -6.018 7.809 -4.538 1.00 94.31 194 THR A CA 1
ATOM 1569 C C . THR A 1 194 ? -4.721 8.580 -4.783 1.00 94.31 194 THR A C 1
ATOM 1571 O O . THR A 1 194 ? -3.646 7.975 -4.782 1.00 94.31 194 THR A O 1
ATOM 1574 N N . PRO A 1 195 ? -4.782 9.917 -4.893 1.00 91.69 195 PRO A N 1
ATOM 1575 C CA . PRO A 1 195 ? -3.580 10.749 -4.942 1.00 91.69 195 PRO A CA 1
ATOM 1576 C C . PRO A 1 195 ? -2.638 10.570 -3.736 1.00 91.69 195 PRO A C 1
ATOM 1578 O O . PRO A 1 195 ? -1.429 10.732 -3.871 1.00 91.69 195 PRO A O 1
ATOM 1581 N N . GLU A 1 196 ? -3.149 10.166 -2.562 1.00 91.88 196 GLU A N 1
ATOM 1582 C CA . GLU A 1 196 ? -2.295 9.793 -1.418 1.00 91.88 196 GLU A CA 1
ATOM 1583 C C . GLU A 1 196 ? -1.331 8.649 -1.765 1.00 91.88 196 GLU A C 1
ATOM 1585 O O . GLU A 1 196 ? -0.209 8.625 -1.272 1.00 91.88 196 GLU A O 1
ATOM 1590 N N . MET A 1 197 ? -1.750 7.720 -2.629 1.00 92.12 197 MET A N 1
ATOM 1591 C CA . MET A 1 197 ? -0.971 6.543 -3.009 1.00 92.12 197 MET A CA 1
ATOM 1592 C C . MET A 1 197 ? -0.129 6.750 -4.273 1.00 92.12 197 MET A C 1
ATOM 1594 O O . MET A 1 197 ? 0.923 6.124 -4.400 1.00 92.12 197 MET A O 1
ATOM 1598 N N . THR A 1 198 ? -0.577 7.593 -5.207 1.00 91.69 198 THR A N 1
ATOM 1599 C CA . THR A 1 198 ? 0.112 7.826 -6.492 1.00 91.69 198 THR A CA 1
ATOM 1600 C C . THR A 1 198 ? 0.959 9.094 -6.523 1.00 91.69 198 THR A C 1
ATOM 1602 O O . THR A 1 198 ? 1.802 9.227 -7.402 1.00 91.69 198 THR A O 1
ATOM 1605 N N . GLU A 1 199 ? 0.745 10.044 -5.609 1.00 89.44 199 GLU A N 1
ATOM 1606 C CA . GLU A 1 199 ? 1.417 11.352 -5.653 1.00 89.44 199 GLU A CA 1
ATOM 1607 C C . GLU A 1 199 ? 2.106 11.738 -4.348 1.00 89.44 199 GLU A C 1
ATOM 1609 O O . GLU A 1 199 ? 3.139 12.405 -4.384 1.00 89.44 199 GLU A O 1
ATOM 1614 N N . TRP A 1 200 ? 1.544 11.360 -3.197 1.00 90.44 200 TRP A N 1
ATOM 1615 C CA . TRP A 1 200 ? 2.017 11.819 -1.883 1.00 90.44 200 TRP A CA 1
ATOM 1616 C C . TRP A 1 200 ? 2.495 10.698 -0.961 1.00 90.44 200 TRP A C 1
ATOM 1618 O O . TRP A 1 200 ? 2.834 10.959 0.198 1.00 90.44 200 TRP A O 1
ATOM 1628 N N . MET A 1 201 ? 2.598 9.468 -1.467 1.00 88.62 201 MET A N 1
ATOM 1629 C CA . MET A 1 201 ? 3.014 8.327 -0.659 1.00 88.62 201 MET A CA 1
ATOM 1630 C C . MET A 1 201 ? 4.412 8.581 -0.105 1.00 88.62 201 MET A C 1
ATOM 1632 O O . MET A 1 201 ? 5.345 8.853 -0.860 1.00 88.62 201 MET A O 1
ATOM 1636 N N . LEU A 1 202 ? 4.587 8.480 1.215 1.00 83.88 202 LEU A N 1
ATOM 1637 C CA . LEU A 1 202 ? 5.891 8.678 1.861 1.00 83.88 202 LEU A CA 1
ATOM 1638 C C . LEU A 1 202 ? 6.563 10.037 1.559 1.00 83.88 202 LEU A C 1
ATOM 1640 O O . LEU A 1 202 ? 7.788 10.155 1.700 1.00 83.88 202 LEU A O 1
ATOM 1644 N N . ARG A 1 203 ? 5.782 11.057 1.181 1.00 85.25 203 ARG A N 1
ATOM 1645 C CA . ARG A 1 203 ? 6.260 12.425 0.960 1.00 85.25 203 ARG A CA 1
ATOM 1646 C C . ARG A 1 203 ? 7.084 12.934 2.146 1.00 85.25 203 ARG A C 1
ATOM 1648 O O . ARG A 1 203 ? 6.722 12.718 3.302 1.00 85.25 203 ARG A O 1
ATOM 1655 N N . LYS A 1 204 ? 8.172 13.649 1.858 1.00 79.00 204 LYS A N 1
ATOM 1656 C CA . LYS A 1 204 ? 8.978 14.364 2.855 1.00 79.00 204 LYS A CA 1
ATOM 1657 C C . LYS A 1 204 ? 8.480 15.815 2.940 1.00 79.00 204 LYS A C 1
ATOM 1659 O O . LYS A 1 204 ? 8.354 16.477 1.927 1.00 79.00 204 LYS A O 1
ATOM 1664 N N . GLY A 1 205 ? 8.137 16.315 4.124 1.00 73.75 205 GLY A N 1
ATOM 1665 C CA . GLY A 1 205 ? 7.708 17.715 4.279 1.00 73.75 205 GLY A CA 1
ATOM 1666 C C . GLY A 1 205 ? 6.390 18.088 3.576 1.00 73.75 205 GLY A C 1
ATOM 1667 O O . GLY A 1 205 ? 5.625 17.233 3.133 1.00 73.75 205 GLY A O 1
ATOM 1668 N N . SER A 1 206 ? 6.091 19.388 3.531 1.00 70.25 206 SER A N 1
ATOM 1669 C CA . SER A 1 206 ? 4.777 19.930 3.151 1.00 70.25 206 SER A CA 1
ATOM 1670 C C . SER A 1 206 ? 4.622 20.321 1.680 1.00 70.25 206 SER A C 1
ATOM 1672 O O . SER A 1 206 ? 3.484 20.497 1.250 1.00 70.25 206 SER A O 1
ATOM 1674 N N . ASN A 1 207 ? 5.704 20.401 0.903 1.00 68.88 207 ASN A N 1
ATOM 1675 C CA . ASN A 1 207 ? 5.665 20.820 -0.506 1.00 68.88 207 ASN A CA 1
ATOM 1676 C C . ASN A 1 207 ? 6.280 19.803 -1.479 1.00 68.88 207 ASN A C 1
ATOM 1678 O O . ASN A 1 207 ? 6.229 20.027 -2.687 1.00 68.88 207 ASN A O 1
ATOM 1682 N N . ASP A 1 208 ? 6.815 18.681 -0.992 1.00 74.12 208 ASP A N 1
ATOM 1683 C CA . ASP A 1 208 ? 7.457 17.706 -1.876 1.00 74.12 208 ASP A CA 1
ATOM 1684 C C . ASP A 1 208 ? 6.415 16.770 -2.504 1.00 74.12 208 ASP A C 1
ATOM 1686 O O . ASP A 1 208 ? 5.312 16.580 -1.992 1.00 74.12 208 ASP A O 1
ATOM 1690 N N . PHE A 1 209 ? 6.752 16.127 -3.613 1.00 85.94 209 PHE A N 1
ATOM 1691 C CA . PHE A 1 209 ? 6.000 14.959 -4.064 1.00 85.94 209 PHE A CA 1
ATOM 1692 C C . PHE A 1 209 ? 6.507 13.708 -3.349 1.00 85.94 209 PHE A C 1
ATOM 1694 O O . PHE A 1 209 ? 7.670 13.608 -2.953 1.00 85.94 209 PHE A O 1
ATOM 1701 N N . GLY A 1 210 ? 5.604 12.758 -3.154 1.00 87.88 210 GLY A N 1
ATOM 1702 C CA . GLY A 1 210 ? 5.931 11.425 -2.687 1.00 87.88 210 GLY A CA 1
ATOM 1703 C C . GLY 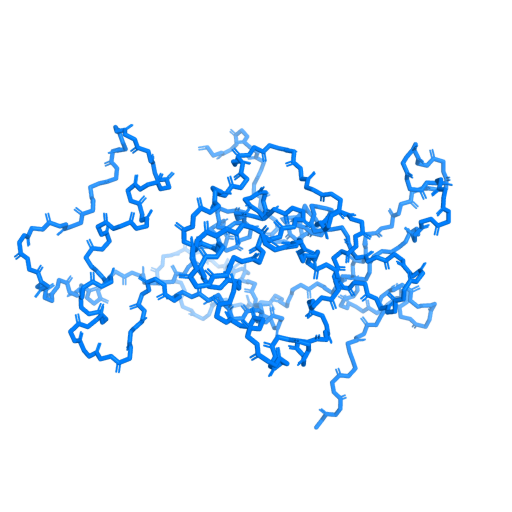A 1 210 ? 6.243 10.475 -3.839 1.00 87.88 210 GLY A C 1
ATOM 1704 O O . GLY A 1 210 ? 6.537 10.869 -4.967 1.00 87.88 210 GLY A O 1
ATOM 1705 N N . PHE A 1 211 ? 6.167 9.193 -3.521 1.00 87.94 211 PHE A N 1
ATOM 1706 C CA . PHE A 1 211 ? 6.263 8.100 -4.471 1.00 87.94 211 PHE A CA 1
ATOM 1707 C C . PHE A 1 211 ? 4.903 7.779 -5.101 1.00 87.94 211 PHE A C 1
ATOM 1709 O O . PHE A 1 211 ? 3.854 8.027 -4.508 1.00 87.94 211 PHE A O 1
ATOM 1716 N N . ASP A 1 212 ? 4.936 7.147 -6.271 1.00 91.62 212 ASP A N 1
ATOM 1717 C CA . ASP A 1 212 ? 3.777 6.508 -6.883 1.00 91.62 212 ASP A CA 1
ATOM 1718 C C . ASP A 1 212 ? 3.840 5.001 -6.622 1.00 91.62 212 ASP A C 1
ATOM 1720 O O . ASP A 1 212 ? 4.637 4.263 -7.215 1.00 91.62 212 ASP A O 1
ATOM 1724 N N . ILE A 1 213 ? 2.976 4.514 -5.731 1.00 90.88 213 ILE A N 1
ATOM 1725 C CA . ILE A 1 213 ? 2.955 3.093 -5.392 1.00 90.88 213 ILE A CA 1
ATOM 1726 C C . ILE A 1 213 ? 2.531 2.217 -6.574 1.00 90.88 213 ILE A C 1
ATOM 1728 O O . ILE A 1 213 ? 2.957 1.062 -6.648 1.00 90.88 213 ILE A O 1
ATOM 1732 N N . ALA A 1 214 ? 1.698 2.722 -7.488 1.00 91.88 214 ALA A N 1
ATOM 1733 C CA . ALA A 1 214 ? 1.242 1.965 -8.645 1.00 91.88 214 ALA A CA 1
ATOM 1734 C C . ALA A 1 214 ? 2.408 1.771 -9.621 1.00 91.88 214 ALA A C 1
ATOM 1736 O O . ALA A 1 214 ? 2.704 0.636 -10.007 1.00 91.88 214 ALA A O 1
ATOM 1737 N N . ALA A 1 215 ? 3.147 2.845 -9.921 1.00 91.06 215 ALA A N 1
ATOM 1738 C CA . ALA A 1 215 ? 4.350 2.779 -10.749 1.00 91.06 215 ALA A CA 1
ATOM 1739 C C . ALA A 1 215 ? 5.423 1.862 -10.136 1.00 91.06 215 ALA A C 1
ATOM 1741 O O . ALA A 1 215 ? 5.974 1.002 -10.829 1.00 91.06 215 ALA A O 1
ATOM 1742 N N . ILE A 1 216 ? 5.671 1.976 -8.826 1.00 89.56 216 ILE A N 1
ATOM 1743 C CA . ILE A 1 216 ? 6.619 1.109 -8.110 1.00 89.56 216 ILE A CA 1
ATOM 1744 C C . ILE A 1 216 ? 6.166 -0.353 -8.133 1.00 89.56 216 ILE A C 1
ATOM 1746 O O . ILE A 1 216 ? 6.993 -1.241 -8.330 1.00 89.56 216 ILE A O 1
ATOM 1750 N N . THR A 1 217 ? 4.871 -0.629 -7.955 1.00 89.81 217 THR A N 1
ATOM 1751 C CA . THR A 1 217 ? 4.340 -2.003 -7.979 1.00 89.81 217 THR A CA 1
ATOM 1752 C C . THR A 1 217 ? 4.508 -2.629 -9.365 1.00 89.81 217 THR A C 1
ATOM 1754 O O . THR A 1 217 ? 4.961 -3.769 -9.467 1.00 89.81 217 THR A O 1
ATOM 1757 N N . ILE A 1 218 ? 4.243 -1.876 -10.438 1.00 91.06 218 ILE A N 1
ATOM 1758 C CA . ILE A 1 218 ? 4.491 -2.322 -11.819 1.00 91.06 218 ILE A CA 1
ATOM 1759 C C . ILE A 1 218 ? 5.984 -2.586 -12.041 1.00 91.06 218 ILE A C 1
ATOM 1761 O O . ILE A 1 218 ? 6.357 -3.631 -12.579 1.00 91.06 218 ILE A O 1
ATOM 1765 N N . GLN A 1 219 ? 6.850 -1.668 -11.604 1.00 90.06 219 GLN A N 1
ATOM 1766 C CA . GLN A 1 219 ? 8.295 -1.826 -11.746 1.00 90.06 219 GLN A CA 1
ATOM 1767 C C . GLN A 1 219 ? 8.812 -3.040 -10.966 1.00 90.06 219 GLN A C 1
ATOM 1769 O O . GLN A 1 219 ? 9.649 -3.780 -11.477 1.00 90.06 219 GLN A O 1
ATOM 1774 N N . ARG A 1 220 ? 8.263 -3.303 -9.775 1.00 87.75 220 ARG A N 1
ATOM 1775 C CA . ARG A 1 220 ? 8.573 -4.497 -8.982 1.00 87.75 220 ARG A CA 1
ATOM 1776 C C . ARG A 1 220 ? 8.098 -5.778 -9.665 1.00 87.75 220 ARG A C 1
ATOM 1778 O O . ARG A 1 220 ? 8.817 -6.768 -9.646 1.00 87.75 220 ARG A O 1
ATOM 1785 N N . GLY A 1 221 ? 6.935 -5.757 -10.315 1.00 88.62 221 GLY A N 1
ATOM 1786 C CA . GLY A 1 221 ? 6.456 -6.875 -11.131 1.00 88.62 221 GLY A CA 1
ATOM 1787 C C . GLY A 1 221 ? 7.417 -7.232 -12.270 1.00 88.62 221 GLY A C 1
ATOM 1788 O O . GLY A 1 221 ? 7.684 -8.410 -12.497 1.00 88.62 221 GLY A O 1
ATOM 1789 N N . ARG A 1 222 ? 7.990 -6.220 -12.939 1.00 88.44 222 ARG A N 1
ATOM 1790 C CA . ARG A 1 222 ? 9.017 -6.401 -13.984 1.00 88.44 222 ARG A CA 1
ATOM 1791 C C . ARG A 1 222 ? 10.332 -6.930 -13.417 1.00 88.44 222 ARG A C 1
ATOM 1793 O O . ARG A 1 222 ? 10.893 -7.866 -13.974 1.00 88.44 222 ARG A O 1
ATOM 1800 N N . ASP A 1 223 ? 10.794 -6.353 -12.310 1.00 85.88 223 ASP A N 1
ATOM 1801 C CA . ASP A 1 223 ? 12.002 -6.780 -11.588 1.00 85.88 223 ASP A CA 1
ATOM 1802 C C . ASP A 1 223 ? 11.917 -8.260 -11.176 1.00 85.88 223 ASP A C 1
ATOM 1804 O O . ASP A 1 223 ? 12.860 -9.027 -11.349 1.00 85.88 223 ASP A O 1
ATOM 1808 N N . HIS A 1 224 ? 10.738 -8.688 -10.720 1.00 85.62 224 HIS A N 1
ATOM 1809 C CA . HIS A 1 224 ? 10.446 -10.067 -10.324 1.00 85.62 224 HIS A CA 1
ATOM 1810 C C . HIS A 1 224 ? 10.055 -10.986 -11.490 1.00 85.62 224 HIS A C 1
ATOM 1812 O O . HIS A 1 224 ? 9.742 -12.152 -11.258 1.00 85.62 224 HIS A O 1
ATOM 1818 N N . GLN A 1 225 ? 10.059 -10.477 -12.726 1.00 86.50 225 GLN A N 1
ATOM 1819 C CA . GLN A 1 225 ? 9.725 -11.227 -13.941 1.00 86.50 225 GLN A CA 1
ATOM 1820 C C . GLN A 1 225 ? 8.370 -11.945 -13.857 1.00 86.50 225 GLN A C 1
ATOM 1822 O O . GLN A 1 225 ? 8.222 -13.086 -14.302 1.00 86.50 225 GLN A O 1
ATOM 1827 N N . LEU A 1 226 ? 7.360 -11.276 -13.288 1.00 87.19 226 LEU A N 1
ATOM 1828 C CA . LEU A 1 226 ? 6.002 -11.809 -13.299 1.00 87.19 226 LEU A CA 1
ATOM 1829 C C . LEU A 1 226 ? 5.549 -12.043 -14.743 1.00 87.19 226 LEU A C 1
ATOM 1831 O O . LEU A 1 226 ? 5.770 -11.207 -15.623 1.00 87.19 226 LEU A O 1
ATOM 1835 N N . LYS A 1 227 ? 4.875 -13.172 -14.977 1.00 89.75 227 LYS A N 1
ATOM 1836 C CA . LYS A 1 227 ? 4.269 -13.451 -16.281 1.00 89.75 227 LYS A CA 1
ATOM 1837 C C . LYS A 1 227 ? 3.230 -12.380 -16.636 1.00 89.75 227 LYS A C 1
ATOM 1839 O O . LYS A 1 227 ? 2.670 -11.718 -15.761 1.00 89.75 227 LYS A O 1
ATOM 1844 N N . GLY A 1 228 ? 2.960 -12.226 -17.930 1.00 90.50 228 GLY A N 1
ATOM 1845 C CA . GLY A 1 228 ? 1.878 -11.366 -18.407 1.00 90.50 228 GLY A CA 1
ATOM 1846 C C . GLY A 1 228 ? 0.500 -11.891 -17.995 1.00 90.50 228 GLY A C 1
ATOM 1847 O O . GLY A 1 228 ? 0.342 -13.077 -17.715 1.00 90.50 228 GLY A O 1
ATOM 1848 N N . TYR A 1 229 ? -0.503 -11.011 -18.000 1.00 89.69 229 TYR A N 1
ATOM 1849 C CA . TYR A 1 229 ? -1.873 -11.330 -17.579 1.00 89.69 229 TYR A CA 1
ATOM 1850 C C . TYR A 1 229 ? -2.454 -12.573 -18.273 1.00 89.69 229 TYR A C 1
ATOM 1852 O O . TYR A 1 229 ? -3.015 -13.427 -17.606 1.00 89.69 229 TYR A O 1
ATOM 1860 N N . THR A 1 230 ? -2.255 -12.720 -19.587 1.00 93.50 230 THR A N 1
ATOM 1861 C CA . THR A 1 230 ? -2.807 -13.833 -20.385 1.00 93.50 230 THR A CA 1
ATOM 1862 C C . THR A 1 230 ? -2.154 -15.191 -20.123 1.00 93.50 230 THR A C 1
ATOM 1864 O O . THR A 1 230 ? -2.584 -16.189 -20.690 1.00 93.50 230 THR A O 1
ATOM 1867 N N . ALA A 1 231 ? -1.073 -15.236 -19.343 1.00 90.69 231 ALA A N 1
ATOM 1868 C CA . ALA A 1 231 ? -0.371 -16.471 -19.006 1.00 90.69 231 ALA A CA 1
ATOM 1869 C C . ALA A 1 231 ? -0.827 -17.084 -17.665 1.00 90.69 231 ALA A C 1
ATOM 1871 O O . ALA A 1 231 ? -0.294 -18.131 -17.286 1.00 90.69 231 ALA A O 1
ATOM 1872 N N . TYR A 1 232 ? -1.752 -16.427 -16.954 1.00 82.62 232 TYR A N 1
ATOM 1873 C CA . TYR A 1 232 ? -2.401 -16.900 -15.726 1.00 82.62 232 TYR A CA 1
ATOM 1874 C C . TYR A 1 232 ? -3.850 -17.295 -16.000 1.00 82.62 232 TYR A C 1
ATOM 1876 O O . TYR A 1 232 ? -4.313 -18.239 -15.323 1.00 82.62 232 TYR A O 1
#